Protein AF-A0A377DZI2-F1 (afdb_monomer)

InterPro domains:
  IPR003352 Phosphotransferase system, EIIC [PF02378] (134-282)
  IPR003353 Phosphotransferase system, fructose-specific IIB subunit [TIGR00829] (8-94)
  IPR003353 Phosphotransferase system, fructose-specific IIB subunit [cd05569] (7-102)
  IPR003501 Phosphotransferase system, EIIB component, type 2/3 [PF02302] (9-101)
  IPR013011 Phosphotransferase system, EIIB component, type 2 [PS51099] (7-105)
  IPR013014 Phosphotransferase system, EIIC component, type 2 [PS51104] (128-324)
  IPR036095 PTS system IIB component-like superfamily [SSF52794] (6-106)
  IPR050864 Bacterial PTS System Sugar Transport Components [PTHR30505] (3-283)

Solvent-accessible surface area (backbone atoms only — not comparable to full-atom values): 17753 Å² total; per-residue (Å²): 129,87,76,68,47,37,37,34,32,41,23,25,27,80,74,22,79,48,63,15,60,54,36,41,52,51,52,48,54,51,31,52,75,72,59,27,48,64,49,57,20,34,35,34,40,71,20,78,41,65,74,78,50,71,67,56,57,69,67,32,68,37,35,38,39,27,30,60,51,78,78,53,75,67,57,42,56,73,45,46,74,36,34,34,37,78,42,49,33,90,50,41,66,82,37,54,72,54,53,67,72,36,47,86,79,67,36,42,72,33,74,58,74,90,64,87,78,69,84,86,71,94,63,62,88,86,39,73,67,45,27,50,47,46,7,54,64,62,18,46,63,31,43,56,55,9,50,53,32,32,54,49,22,55,51,43,43,74,75,68,48,67,78,31,51,72,93,80,48,77,64,24,70,39,38,53,42,28,52,57,10,50,48,19,57,62,46,24,40,13,45,17,5,11,35,20,3,23,67,65,31,27,68,34,23,24,63,26,23,24,52,35,30,40,52,45,48,34,37,83,83,32,61,26,100,67,50,48,53,66,66,38,13,53,54,49,6,49,52,46,6,52,49,45,46,57,58,69,70,60,86,59,60,84,90,45,44,66,48,38,24,70,48,47,45,32,50,54,49,30,53,54,50,38,52,47,46,44,64,64,60,17,67,77,52,68,70,79,91,82,72,82,84,74,76,89,79,91,77,75,83,66,64,77,69,59,69,79,76,69,92,79,80,92,76,92,78,84,87,76,84,80,90,131

Structure (mmCIF, N/CA/C/O backbone):
data_AF-A0A377DZI2-F1
#
_entry.id   AF-A0A377DZI2-F1
#
loop_
_atom_site.group_PDB
_atom_site.id
_atom_site.type_symbol
_atom_site.label_atom_id
_atom_site.label_alt_id
_atom_site.label_comp_id
_atom_site.label_asym_id
_atom_site.label_entity_id
_atom_site.label_seq_id
_atom_site.pdbx_PDB_ins_code
_atom_site.Cartn_x
_atom_site.Cartn_y
_atom_site.Cartn_z
_atom_site.occupancy
_atom_site.B_iso_or_equiv
_atom_site.auth_seq_id
_atom_site.auth_comp_id
_atom_site.auth_asym_id
_atom_site.auth_atom_id
_atom_site.pdbx_PDB_model_num
ATOM 1 N N . MET A 1 1 ? -16.935 10.537 42.417 1.00 43.84 1 MET A N 1
ATOM 2 C CA . MET A 1 1 ? -17.435 9.732 41.286 1.00 43.84 1 MET A CA 1
ATOM 3 C C . MET A 1 1 ? -16.429 9.910 40.172 1.00 43.84 1 MET A C 1
ATOM 5 O O . MET A 1 1 ? -16.365 11.008 39.635 1.00 43.84 1 MET A O 1
ATOM 9 N N . GLU A 1 2 ? -15.582 8.916 39.896 1.00 59.00 2 GLU A N 1
ATOM 10 C CA . GLU A 1 2 ? -14.807 8.956 38.652 1.00 59.00 2 GLU A CA 1
ATOM 11 C C . GLU A 1 2 ? -15.803 8.943 37.490 1.00 59.00 2 GLU A C 1
ATOM 13 O O . GLU A 1 2 ? -16.694 8.095 37.419 1.00 59.00 2 GLU A O 1
ATOM 18 N N . SER A 1 3 ? -15.730 9.966 36.646 1.00 74.19 3 SER A N 1
ATOM 19 C CA . SER A 1 3 ? -16.562 10.095 35.456 1.00 74.19 3 SER A CA 1
ATOM 20 C C . SER A 1 3 ? -16.241 8.958 34.486 1.00 74.19 3 SER A C 1
ATOM 22 O O . SER A 1 3 ? -15.081 8.780 34.118 1.00 74.19 3 SER A O 1
ATOM 24 N N . SER A 1 4 ? -17.254 8.211 34.044 1.00 86.62 4 SER A N 1
ATOM 25 C CA . SER A 1 4 ? -17.105 7.219 32.971 1.00 86.62 4 SER A CA 1
ATOM 26 C C . SER A 1 4 ? -16.589 7.897 31.699 1.00 86.62 4 SER A C 1
ATOM 28 O O . SER A 1 4 ? -17.332 8.646 31.065 1.00 86.62 4 SER A O 1
ATOM 30 N N . LEU A 1 5 ? -15.350 7.599 31.305 1.00 91.44 5 LEU A N 1
ATOM 31 C CA . LEU A 1 5 ? -14.744 8.107 30.076 1.00 91.44 5 LEU A CA 1
ATOM 32 C C . LEU A 1 5 ? -15.198 7.306 28.846 1.00 91.44 5 LEU A C 1
ATOM 34 O O . LEU A 1 5 ? -15.451 6.094 28.913 1.00 91.44 5 LEU A O 1
ATOM 38 N N . ARG A 1 6 ? -15.271 7.992 27.704 1.00 94.81 6 ARG A N 1
ATOM 39 C CA . ARG A 1 6 ? -15.421 7.410 26.367 1.00 94.81 6 ARG A CA 1
ATOM 40 C C . ARG A 1 6 ? -14.072 7.396 25.674 1.00 94.81 6 ARG A C 1
ATOM 42 O O . ARG A 1 6 ? -13.518 8.441 25.342 1.00 94.81 6 ARG A O 1
ATOM 49 N N . ILE A 1 7 ? -13.547 6.203 25.449 1.00 95.88 7 ILE A N 1
ATOM 50 C CA . ILE A 1 7 ? -12.225 5.994 24.872 1.00 95.88 7 ILE A CA 1
ATOM 51 C C . ILE A 1 7 ? -12.396 5.319 23.515 1.00 95.88 7 ILE A C 1
ATOM 53 O O . ILE A 1 7 ? -13.213 4.416 23.340 1.00 95.88 7 ILE A O 1
ATOM 57 N N . VAL A 1 8 ? -11.607 5.733 22.538 1.00 96.56 8 VAL A N 1
ATOM 58 C CA . VAL A 1 8 ? -11.450 4.975 21.295 1.00 96.56 8 VAL A CA 1
ATOM 59 C C . VAL A 1 8 ? -9.991 4.605 21.127 1.00 96.56 8 VAL A C 1
ATOM 61 O O . VAL A 1 8 ? -9.110 5.334 21.579 1.00 96.56 8 VAL A O 1
ATOM 64 N N . ALA A 1 9 ? -9.713 3.465 20.509 1.00 95.38 9 ALA A N 1
ATOM 65 C CA . ALA A 1 9 ? -8.342 3.026 20.310 1.00 95.38 9 ALA A CA 1
ATOM 66 C C . ALA A 1 9 ? -8.111 2.459 18.913 1.00 95.38 9 ALA A C 1
ATOM 68 O O . ALA A 1 9 ? -8.998 1.839 18.331 1.00 95.38 9 ALA A O 1
ATOM 69 N N . ILE A 1 10 ? -6.890 2.631 18.410 1.00 94.56 10 ILE A N 1
ATOM 70 C CA . ILE A 1 10 ? -6.364 1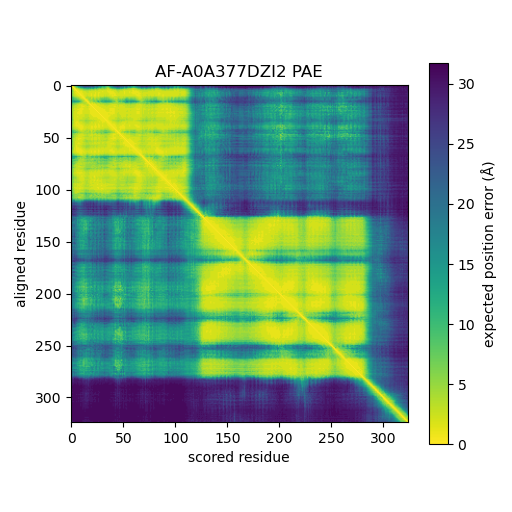.892 17.266 1.00 94.56 10 ILE A CA 1
ATOM 71 C C . ILE A 1 10 ? -5.253 0.979 17.755 1.00 94.56 10 ILE A C 1
ATOM 73 O O . ILE A 1 10 ? -4.331 1.413 18.445 1.00 94.56 10 ILE A O 1
ATOM 77 N N . THR A 1 11 ? -5.312 -0.277 17.327 1.00 93.25 11 THR A N 1
ATOM 78 C CA . THR A 1 11 ? -4.196 -1.215 17.433 1.00 93.25 11 THR A CA 1
ATOM 79 C C . THR A 1 11 ? -3.714 -1.581 16.035 1.00 93.25 11 THR A C 1
ATOM 81 O O . THR A 1 11 ? -4.495 -2.010 15.187 1.00 93.25 11 THR A O 1
ATOM 84 N N . ASN A 1 12 ? -2.421 -1.413 15.762 1.00 89.81 12 ASN A N 1
ATOM 85 C CA . ASN A 1 12 ? -1.832 -1.780 14.474 1.00 89.81 12 ASN A CA 1
ATOM 86 C C . ASN A 1 12 ? -0.469 -2.431 14.685 1.00 89.81 12 ASN A C 1
ATOM 88 O O . ASN A 1 12 ? 0.469 -1.796 15.163 1.00 89.81 12 ASN A O 1
ATOM 92 N N . CYS A 1 13 ? -0.338 -3.693 14.290 1.00 86.69 13 CYS A N 1
ATOM 93 C CA . CYS A 1 13 ? 0.941 -4.384 14.220 1.00 86.69 13 CYS A CA 1
ATOM 94 C C . CYS A 1 13 ? 1.266 -4.671 12.745 1.00 86.69 13 CYS A C 1
ATOM 96 O O . CYS A 1 13 ? 0.428 -5.263 12.064 1.00 86.69 13 CYS A O 1
ATOM 98 N N . PRO A 1 14 ? 2.476 -4.345 12.243 1.00 72.06 14 PRO A N 1
ATOM 99 C CA . PRO A 1 14 ? 2.856 -4.590 10.849 1.00 72.06 14 PRO A CA 1
ATOM 100 C C . PRO A 1 14 ? 2.687 -6.051 10.421 1.00 72.06 14 PRO A C 1
ATOM 102 O O . PRO A 1 14 ? 2.245 -6.310 9.306 1.00 72.06 14 PRO A O 1
ATOM 105 N N . ALA A 1 15 ? 3.009 -6.987 11.321 1.00 75.00 15 ALA A N 1
ATOM 106 C CA . ALA A 1 15 ? 2.791 -8.415 11.116 1.00 75.00 15 ALA A CA 1
ATOM 107 C C . ALA A 1 15 ? 1.315 -8.804 11.305 1.00 75.00 15 ALA A C 1
ATOM 109 O O . ALA A 1 15 ? 0.817 -9.681 10.612 1.00 75.00 15 ALA A O 1
ATOM 110 N N . GLY A 1 16 ? 0.606 -8.146 12.229 1.00 67.88 16 GLY A N 1
ATOM 111 C CA . GLY A 1 16 ? -0.852 -8.215 12.347 1.00 67.88 16 GLY A CA 1
ATOM 112 C C . GLY A 1 16 ? -1.446 -9.566 12.758 1.00 67.88 16 GLY A C 1
ATOM 113 O O . GLY A 1 16 ? -2.647 -9.740 12.599 1.00 67.88 16 GLY A O 1
ATOM 114 N N . ILE A 1 17 ? -0.635 -10.508 13.263 1.00 75.12 17 ILE A N 1
ATOM 115 C CA . ILE A 1 17 ? -1.067 -11.887 13.573 1.00 75.12 17 ILE A CA 1
ATOM 116 C C . ILE A 1 17 ? -1.597 -12.031 15.010 1.00 75.12 17 ILE A C 1
ATOM 118 O O . ILE A 1 17 ? -2.597 -12.706 15.218 1.00 75.12 17 ILE A O 1
ATOM 122 N N . ALA A 1 18 ? -0.945 -11.410 16.003 1.00 82.31 18 ALA A N 1
ATOM 123 C CA . ALA A 1 18 ? -1.268 -11.626 17.422 1.00 82.31 18 ALA A CA 1
ATOM 124 C C . ALA A 1 18 ? -1.381 -10.323 18.225 1.00 82.31 18 ALA A C 1
ATOM 126 O O . ALA A 1 18 ? -2.439 -10.028 18.772 1.00 82.31 18 ALA A O 1
ATOM 127 N N . HIS A 1 19 ? -0.320 -9.506 18.251 1.00 87.00 19 HIS A N 1
ATOM 128 C CA . HIS A 1 19 ? -0.273 -8.313 19.108 1.00 87.00 19 HIS A CA 1
ATOM 129 C C . HIS A 1 19 ? -1.417 -7.322 18.863 1.00 87.00 19 HIS A C 1
ATOM 131 O O . HIS A 1 19 ? -1.894 -6.732 19.823 1.00 87.00 19 HIS A O 1
ATOM 137 N N . THR A 1 20 ? -1.890 -7.171 17.619 1.00 89.62 20 THR A N 1
ATOM 138 C CA . THR A 1 20 ? -3.056 -6.327 17.308 1.00 89.62 20 THR A CA 1
ATOM 139 C C . THR A 1 20 ? -4.273 -6.737 18.142 1.00 89.62 20 THR A C 1
ATOM 141 O O . THR A 1 20 ? -4.824 -5.921 18.873 1.00 89.62 20 THR A O 1
ATOM 144 N N . TYR A 1 21 ? -4.652 -8.015 18.086 1.00 90.75 21 TYR A N 1
ATOM 145 C CA . TYR A 1 21 ? -5.851 -8.520 18.753 1.00 90.75 21 TYR A CA 1
ATOM 146 C C . TYR A 1 21 ? -5.656 -8.665 20.267 1.00 90.75 21 TYR A C 1
ATOM 148 O O . TYR A 1 21 ? -6.547 -8.312 21.031 1.00 90.75 21 TYR A O 1
ATOM 156 N N . MET A 1 22 ? -4.474 -9.107 20.711 1.00 91.44 22 MET A N 1
ATOM 157 C CA . MET A 1 22 ? -4.170 -9.251 22.141 1.00 91.44 22 MET A CA 1
ATOM 158 C C . MET A 1 22 ? -4.195 -7.908 22.876 1.00 91.44 22 MET A C 1
ATOM 160 O O . MET A 1 22 ? -4.733 -7.816 23.975 1.00 91.44 22 MET A O 1
ATOM 164 N N . VAL A 1 23 ? -3.620 -6.858 22.277 1.00 94.44 23 VAL A N 1
ATOM 165 C CA . VAL A 1 23 ? -3.649 -5.515 22.871 1.00 94.44 23 VAL A CA 1
ATOM 166 C C . VAL A 1 23 ? -5.068 -4.958 22.855 1.00 94.44 23 VAL A C 1
ATOM 168 O O . VAL A 1 23 ? -5.481 -4.364 23.845 1.00 94.44 23 VAL A O 1
ATOM 171 N N . ALA A 1 24 ? -5.830 -5.173 21.777 1.00 94.69 24 ALA A N 1
ATOM 172 C CA . ALA A 1 24 ? -7.215 -4.721 21.706 1.00 94.69 24 ALA A CA 1
ATOM 173 C C . ALA A 1 24 ? -8.074 -5.330 22.820 1.00 94.69 24 ALA A C 1
ATOM 175 O O . ALA A 1 24 ? -8.727 -4.597 23.558 1.00 94.69 24 ALA A O 1
ATOM 176 N N . GLU A 1 25 ? -8.003 -6.649 23.006 1.00 94.00 25 GLU A N 1
ATOM 177 C CA . GLU A 1 25 ? -8.739 -7.338 24.066 1.00 94.00 25 GLU A CA 1
ATOM 178 C C . GLU A 1 25 ? -8.298 -6.878 25.463 1.00 94.00 25 GLU A C 1
ATOM 180 O O . GLU A 1 25 ? -9.140 -6.621 26.324 1.00 94.00 25 GLU A O 1
ATOM 185 N N . ALA A 1 26 ? -6.993 -6.695 25.687 1.00 95.75 26 ALA A N 1
ATOM 186 C CA . ALA A 1 26 ? -6.484 -6.210 26.967 1.00 95.75 26 ALA A CA 1
ATOM 187 C C . ALA A 1 26 ? -6.958 -4.779 27.289 1.00 95.75 26 ALA A C 1
ATOM 189 O O . ALA A 1 26 ? -7.337 -4.494 28.428 1.00 95.75 26 ALA A O 1
ATOM 190 N N . LEU A 1 27 ? -6.998 -3.886 26.292 1.00 96.38 27 LEU A N 1
ATOM 191 C CA . LEU A 1 27 ? -7.552 -2.537 26.440 1.00 96.38 27 LEU A CA 1
ATOM 192 C C . LEU A 1 27 ? -9.054 -2.579 26.761 1.00 96.38 27 LEU A C 1
ATOM 194 O O . LEU A 1 27 ? -9.510 -1.865 27.656 1.00 96.38 27 LEU A O 1
ATOM 198 N N . GLU A 1 28 ? -9.820 -3.436 26.079 1.00 96.12 28 GLU A N 1
ATOM 199 C CA . GLU A 1 28 ? -11.253 -3.621 26.339 1.00 96.12 28 GLU A CA 1
ATOM 200 C C . GLU A 1 28 ? -11.532 -4.133 27.752 1.00 96.12 28 GLU A C 1
ATOM 202 O O . GLU A 1 28 ? -12.393 -3.592 28.452 1.00 96.12 28 GLU A O 1
ATOM 207 N N . GLN A 1 29 ? -10.793 -5.153 28.191 1.00 95.31 29 GLN A N 1
ATOM 208 C CA . GLN A 1 29 ? -10.922 -5.712 29.534 1.00 95.31 29 GLN A CA 1
ATOM 209 C C . GLN A 1 29 ? -10.576 -4.669 30.602 1.00 95.31 29 GLN A C 1
ATOM 211 O O . GLN A 1 29 ? -11.328 -4.505 31.568 1.00 95.31 29 GLN A O 1
ATOM 216 N N . LYS A 1 30 ? -9.486 -3.914 30.411 1.00 95.31 30 LYS A N 1
ATOM 217 C CA . LYS A 1 30 ? -9.069 -2.894 31.376 1.00 95.31 30 LYS A CA 1
ATOM 218 C C . LYS A 1 30 ? -10.064 -1.742 31.465 1.00 95.31 30 LYS A C 1
ATOM 220 O O . LYS A 1 30 ? -10.452 -1.383 32.577 1.00 95.31 30 LYS A O 1
ATOM 225 N N . ALA A 1 31 ? -10.544 -1.216 30.340 1.00 94.31 31 ALA A N 1
ATOM 226 C CA . ALA A 1 31 ? -11.550 -0.156 30.345 1.00 94.31 31 ALA A CA 1
ATOM 227 C C . ALA A 1 31 ? -12.825 -0.585 31.083 1.00 94.31 31 ALA A C 1
ATOM 229 O O . ALA A 1 31 ? -13.316 0.156 31.932 1.00 94.31 31 ALA A O 1
ATOM 230 N N . ARG A 1 32 ? -13.314 -1.811 30.831 1.00 93.50 32 ARG A N 1
ATOM 231 C CA . ARG A 1 32 ? -14.482 -2.362 31.538 1.00 93.50 32 ARG A CA 1
ATOM 232 C C . ARG A 1 32 ? -14.243 -2.471 33.042 1.00 93.50 32 ARG A C 1
ATOM 234 O O . ARG A 1 32 ? -15.139 -2.136 33.809 1.00 93.50 32 ARG A O 1
ATOM 241 N N . SER A 1 33 ? -13.047 -2.892 33.465 1.00 93.88 33 SER A N 1
ATOM 242 C CA . SER A 1 33 ? -12.695 -2.984 34.892 1.00 93.88 33 SER A CA 1
ATOM 243 C C . SER A 1 33 ? -12.707 -1.629 35.612 1.00 93.88 33 SER A C 1
ATOM 245 O O . SER A 1 33 ? -13.002 -1.577 36.801 1.00 93.88 33 SER A O 1
ATOM 247 N N . LEU A 1 34 ? -12.437 -0.541 34.884 1.00 92.38 34 LEU A N 1
ATOM 248 C CA . LEU A 1 34 ? -12.453 0.838 35.385 1.00 92.38 34 LEU A CA 1
ATOM 249 C C . LEU A 1 34 ? -13.811 1.537 35.179 1.00 92.38 34 LEU A C 1
ATOM 251 O O . LEU A 1 34 ? -13.953 2.720 35.472 1.00 92.38 34 LEU A O 1
ATOM 255 N N . GLY A 1 35 ? -14.820 0.836 34.648 1.00 91.44 35 GLY A N 1
ATOM 256 C CA . GLY A 1 35 ? -16.131 1.424 34.355 1.00 91.44 35 GLY A CA 1
ATOM 257 C C . GLY A 1 35 ? -16.119 2.437 33.205 1.00 91.44 35 GLY A C 1
ATOM 258 O O . GLY A 1 35 ? -16.998 3.293 33.131 1.00 91.44 35 GLY A O 1
ATOM 259 N N . HIS A 1 36 ? -15.130 2.367 32.313 1.00 94.06 36 HIS A N 1
ATOM 260 C CA . HIS A 1 36 ? -15.050 3.181 31.103 1.00 94.06 36 HIS A CA 1
ATOM 261 C C . HIS A 1 36 ? -15.624 2.440 29.896 1.00 94.06 36 HIS A C 1
ATOM 263 O O . HIS A 1 36 ? -15.635 1.209 29.823 1.00 94.06 36 HIS A O 1
ATOM 269 N N . THR A 1 37 ? -16.058 3.208 28.903 1.00 94.06 37 THR A N 1
ATOM 270 C CA . THR A 1 37 ? -16.471 2.667 27.604 1.00 94.06 37 THR A CA 1
ATOM 271 C C . THR A 1 37 ? -15.318 2.777 26.622 1.00 94.06 37 THR A C 1
ATOM 273 O O . THR A 1 37 ? -14.700 3.835 26.515 1.00 94.06 37 THR A O 1
ATOM 276 N N . ILE A 1 38 ? -15.019 1.690 25.908 1.00 96.00 38 ILE A N 1
ATOM 277 C CA . ILE A 1 38 ? -13.981 1.680 24.880 1.00 96.00 38 ILE A CA 1
ATOM 278 C C . ILE A 1 38 ? -14.446 0.949 23.626 1.00 96.00 38 ILE A C 1
ATOM 280 O O . ILE A 1 38 ? -15.128 -0.073 23.714 1.00 96.00 38 ILE A O 1
ATOM 284 N N . LYS A 1 39 ? -14.043 1.465 22.464 1.00 96.44 39 LYS A N 1
ATOM 285 C CA . LYS A 1 39 ? -14.108 0.751 21.187 1.00 96.44 39 LYS A CA 1
ATOM 286 C C . LYS A 1 39 ? -12.725 0.712 20.554 1.00 96.44 39 LYS A C 1
ATOM 288 O O . LYS A 1 39 ? -12.066 1.748 20.457 1.00 96.44 39 LYS A O 1
ATOM 293 N N . VAL A 1 40 ? -12.296 -0.471 20.123 1.00 95.94 40 VAL A N 1
ATOM 294 C CA . VAL A 1 40 ? -10.971 -0.671 19.531 1.00 95.94 40 VAL A CA 1
ATOM 295 C C . VAL A 1 40 ? -11.098 -1.053 18.058 1.00 95.94 40 VAL A C 1
ATOM 297 O O . VAL A 1 40 ? -11.694 -2.072 17.720 1.00 95.94 40 VAL A O 1
ATOM 300 N N . GLU A 1 41 ? -10.510 -0.242 17.182 1.00 94.00 41 GLU A N 1
ATOM 301 C CA . GLU A 1 41 ? -10.271 -0.579 15.779 1.00 94.00 41 GLU A CA 1
ATOM 302 C C . GLU A 1 41 ? -8.967 -1.377 15.669 1.00 94.00 41 GLU A C 1
ATOM 304 O O . GLU A 1 41 ? -7.895 -0.945 16.108 1.00 94.00 41 GLU A O 1
ATOM 309 N N . THR A 1 42 ? -9.056 -2.569 15.088 1.00 91.81 42 THR A N 1
ATOM 310 C CA . THR A 1 42 ? -7.924 -3.483 14.912 1.00 91.81 42 THR A CA 1
ATOM 311 C C . THR A 1 42 ? -7.476 -3.463 13.461 1.00 91.81 42 THR A C 1
ATOM 313 O O . THR A 1 42 ? -8.229 -3.840 12.565 1.00 91.81 42 THR A O 1
ATOM 316 N N . GLN A 1 43 ? -6.237 -3.045 13.220 1.00 89.12 43 GLN A N 1
ATOM 317 C CA . GLN A 1 43 ? -5.625 -2.984 11.895 1.00 89.12 43 GLN A CA 1
ATOM 318 C C . GLN A 1 43 ? -4.566 -4.093 11.771 1.00 89.12 43 GLN A C 1
ATOM 320 O O . GLN A 1 43 ? -3.386 -3.912 12.090 1.00 89.12 43 GLN A O 1
ATOM 325 N N . GLY A 1 44 ? -5.007 -5.285 11.366 1.00 83.31 44 GLY A N 1
ATOM 326 C CA . GLY A 1 44 ? -4.192 -6.502 11.300 1.00 83.31 44 GLY A CA 1
ATOM 327 C C . GLY A 1 44 ? -3.693 -6.847 9.895 1.00 83.31 44 GLY A C 1
ATOM 328 O O . GLY A 1 44 ? -3.760 -6.046 8.957 1.00 83.31 44 GLY A O 1
ATOM 329 N N . SER A 1 45 ? -3.190 -8.074 9.736 1.00 76.12 45 SER A N 1
ATOM 330 C CA . SER A 1 45 ? -2.855 -8.647 8.422 1.00 76.12 45 SER A CA 1
ATOM 331 C C . SER A 1 45 ? -4.111 -8.942 7.597 1.00 76.12 45 SER A C 1
ATOM 333 O O . SER A 1 45 ? -4.084 -8.841 6.374 1.00 76.12 45 SER A O 1
ATOM 335 N N . SER A 1 46 ? -5.226 -9.217 8.274 1.00 73.75 46 SER A N 1
ATOM 336 C CA . SER A 1 46 ? -6.554 -9.431 7.690 1.00 73.75 46 SER A CA 1
ATOM 337 C C . SER A 1 46 ? -7.259 -8.146 7.226 1.00 73.75 46 SER A C 1
ATOM 339 O O . SER A 1 46 ? -8.362 -8.223 6.684 1.00 73.75 46 SER A O 1
ATOM 341 N N . GLY A 1 47 ? -6.638 -6.975 7.411 1.00 77.56 47 GLY A N 1
ATOM 342 C CA . GLY A 1 47 ? -7.223 -5.663 7.118 1.00 77.56 47 GLY A CA 1
ATOM 343 C C . GLY A 1 47 ? -7.714 -4.936 8.369 1.00 77.56 47 GLY A C 1
ATOM 344 O O . GLY A 1 47 ? -7.314 -5.271 9.487 1.00 77.56 47 GLY A O 1
ATOM 345 N N . VAL A 1 48 ? -8.547 -3.912 8.169 1.00 85.88 48 VAL A N 1
ATOM 346 C CA . VAL A 1 48 ? -9.180 -3.163 9.262 1.00 85.88 48 VAL A CA 1
ATOM 347 C C . VAL A 1 48 ? -10.462 -3.873 9.691 1.00 85.88 48 VAL A C 1
ATOM 349 O O . VAL A 1 48 ? -11.287 -4.256 8.857 1.00 85.88 48 VAL A O 1
ATOM 352 N N . GLU A 1 49 ? -10.633 -4.043 10.997 1.00 85.50 49 GLU A N 1
ATOM 353 C CA . GLU A 1 49 ? -11.836 -4.570 11.641 1.00 85.50 49 GLU A CA 1
ATOM 354 C C . GLU A 1 49 ? -12.294 -3.603 12.744 1.00 85.50 49 GLU A C 1
ATOM 356 O O . GLU A 1 49 ? -11.489 -2.854 13.299 1.00 85.50 49 GLU A O 1
ATOM 361 N N . ASN A 1 50 ? -13.597 -3.602 13.050 1.00 88.56 50 ASN A N 1
ATOM 362 C CA . ASN A 1 50 ? -14.214 -2.710 14.044 1.00 88.56 50 ASN A CA 1
ATOM 363 C C . ASN A 1 50 ? -13.921 -1.215 13.820 1.00 88.56 50 ASN A C 1
ATOM 365 O O . ASN A 1 50 ? -13.757 -0.461 14.779 1.00 88.56 50 ASN A O 1
ATOM 369 N N . ARG A 1 51 ? -13.871 -0.787 12.549 1.00 89.75 51 ARG A N 1
ATOM 370 C CA . ARG A 1 51 ? -13.532 0.590 12.164 1.00 89.75 51 ARG A CA 1
ATOM 371 C C . ARG A 1 51 ? -14.355 1.616 12.956 1.00 89.75 51 ARG A C 1
ATOM 373 O O . ARG A 1 51 ? -15.579 1.497 13.051 1.00 89.75 51 ARG A O 1
ATOM 380 N N . LEU A 1 52 ? -13.673 2.614 13.514 1.00 91.88 52 LEU A N 1
ATOM 381 C CA . LEU A 1 52 ? -14.279 3.704 14.277 1.00 91.88 52 LEU A CA 1
ATOM 382 C C . LEU A 1 52 ? -15.020 4.662 13.339 1.00 91.88 52 LEU A C 1
ATOM 384 O O . LEU A 1 52 ? -14.456 5.137 12.347 1.00 91.88 52 LEU A O 1
ATOM 388 N N . SER A 1 53 ? -16.270 4.962 13.674 1.00 90.50 53 SER A N 1
ATOM 389 C CA . SER A 1 53 ? -17.087 5.967 12.990 1.00 90.50 53 SER A CA 1
ATOM 390 C C . SER A 1 53 ? -16.691 7.390 13.391 1.00 90.50 53 SER A C 1
ATOM 392 O O . SER A 1 53 ? -16.064 7.615 14.430 1.00 90.50 53 SER A O 1
ATOM 394 N N . SER A 1 54 ? -17.084 8.370 12.579 1.00 88.69 54 SER A N 1
ATOM 395 C CA . SER A 1 54 ? -16.848 9.783 12.879 1.00 88.69 54 SER A CA 1
ATOM 396 C C . SER A 1 54 ? -17.559 10.224 14.161 1.00 88.69 54 SER A C 1
ATOM 398 O O . SER A 1 54 ? -16.986 11.003 14.921 1.00 88.69 54 SER A O 1
ATOM 400 N N . GLU A 1 55 ? -18.765 9.709 14.445 1.00 88.38 55 GLU A N 1
ATOM 401 C CA . GLU A 1 55 ? -19.485 10.039 15.681 1.00 88.38 55 GLU A CA 1
ATOM 402 C C . GLU A 1 55 ? -18.769 9.495 16.922 1.00 88.38 55 GLU A C 1
ATOM 404 O O . GLU A 1 55 ? -18.661 10.194 17.929 1.00 88.38 55 GLU A O 1
ATOM 409 N N . GLU A 1 56 ? -18.234 8.273 16.851 1.00 91.69 56 GLU A N 1
ATOM 410 C CA . GLU A 1 56 ? -17.494 7.656 17.959 1.00 91.69 56 GLU A CA 1
ATOM 411 C C . GLU A 1 56 ? -16.202 8.412 18.264 1.00 91.69 56 GLU A C 1
ATOM 413 O O . GLU A 1 56 ? -15.895 8.661 19.428 1.00 91.69 56 GLU A O 1
ATOM 418 N N . ILE A 1 57 ? -15.474 8.834 17.226 1.00 92.25 57 ILE A N 1
ATOM 419 C CA . ILE A 1 57 ? -14.268 9.648 17.395 1.00 92.25 57 ILE A CA 1
ATOM 420 C C . ILE A 1 57 ? -14.639 11.014 17.979 1.00 92.25 57 ILE A C 1
ATOM 422 O O . ILE A 1 57 ? -13.991 11.483 18.915 1.00 92.25 57 ILE A O 1
ATOM 426 N N . ALA A 1 58 ? -15.703 11.649 17.478 1.00 89.00 58 ALA A N 1
ATOM 427 C CA . ALA A 1 58 ? -16.172 12.939 17.973 1.00 89.00 58 ALA A CA 1
ATOM 428 C C . ALA A 1 58 ? -16.611 12.881 19.446 1.00 89.00 58 ALA A C 1
ATOM 430 O O . ALA A 1 58 ? -16.297 13.805 20.195 1.00 89.00 58 ALA A O 1
ATOM 431 N N . ALA A 1 59 ? -17.255 11.794 19.870 1.00 90.69 59 ALA A N 1
ATOM 432 C CA . ALA A 1 59 ? -17.726 11.589 21.238 1.00 90.69 59 ALA A CA 1
ATOM 433 C C . ALA A 1 59 ? -16.647 11.092 22.218 1.00 90.69 59 ALA A C 1
ATOM 435 O O . ALA A 1 59 ? -16.932 10.998 23.411 1.00 90.69 59 ALA A O 1
ATOM 436 N N . ALA A 1 60 ? -15.450 10.745 21.736 1.00 93.12 60 ALA A N 1
ATOM 437 C CA . ALA A 1 60 ? -14.362 10.263 22.576 1.00 93.12 60 ALA A CA 1
ATOM 438 C C . ALA A 1 60 ? -13.668 11.400 23.339 1.00 93.12 60 ALA A C 1
ATOM 440 O O . ALA A 1 60 ? -13.321 12.435 22.750 1.00 93.12 60 ALA A O 1
ATOM 441 N N . ASP A 1 61 ? -13.409 11.148 24.622 1.00 93.81 61 ASP A N 1
ATOM 442 C CA . ASP A 1 61 ? -12.614 11.989 25.519 1.00 93.81 61 ASP A CA 1
ATOM 443 C C . ASP A 1 61 ? -11.114 11.824 25.237 1.00 93.81 61 ASP A C 1
ATOM 445 O O . ASP A 1 61 ? -10.364 12.803 25.208 1.00 93.81 61 ASP A O 1
ATOM 449 N N . TYR A 1 62 ? -10.695 10.578 24.986 1.00 94.31 62 TYR A N 1
ATOM 450 C CA . TYR A 1 62 ? -9.312 10.196 24.708 1.00 94.31 62 TYR A CA 1
ATOM 451 C C . TYR A 1 62 ? -9.225 9.169 23.578 1.00 94.31 62 TYR A C 1
ATOM 453 O O . TYR A 1 62 ? -10.103 8.320 23.401 1.00 94.31 62 TYR A O 1
ATOM 461 N N . VAL A 1 63 ? -8.123 9.236 22.837 1.00 95.06 63 VAL A N 1
ATOM 462 C CA . VAL A 1 63 ? -7.783 8.319 21.751 1.00 95.06 63 VAL A CA 1
ATOM 463 C C . VAL A 1 63 ? -6.480 7.605 22.104 1.00 95.06 63 VAL A C 1
ATOM 465 O O . VAL A 1 63 ? -5.469 8.262 22.333 1.00 95.06 63 VAL A O 1
ATOM 468 N N . ILE A 1 64 ? -6.471 6.273 22.119 1.00 95.19 64 ILE A N 1
ATOM 469 C CA . ILE A 1 64 ? -5.247 5.481 22.309 1.00 95.19 64 ILE A CA 1
ATOM 470 C C . ILE A 1 64 ? -4.747 4.984 20.955 1.00 95.19 64 ILE A C 1
ATOM 472 O O . ILE A 1 64 ? -5.437 4.246 20.255 1.00 95.19 64 ILE A O 1
ATOM 476 N N . LEU A 1 65 ? -3.521 5.339 20.594 1.00 93.94 65 LEU A N 1
ATOM 477 C CA . LEU A 1 65 ? -2.859 4.869 19.385 1.00 93.94 65 LEU A CA 1
ATOM 478 C C . LEU A 1 65 ? -1.753 3.882 19.753 1.00 93.94 65 LEU A C 1
ATOM 480 O O . LEU A 1 65 ? -0.610 4.264 19.991 1.00 93.94 65 LEU A O 1
ATOM 484 N N . ALA A 1 66 ? -2.091 2.596 19.773 1.00 93.12 66 ALA A N 1
ATOM 485 C CA . ALA A 1 66 ? -1.128 1.521 19.949 1.00 93.12 66 ALA A CA 1
ATOM 486 C C . ALA A 1 66 ? -0.631 1.055 18.570 1.00 93.12 66 ALA A C 1
ATOM 488 O O . ALA A 1 66 ? -1.220 0.175 17.937 1.00 93.12 66 ALA A O 1
ATOM 489 N N . THR A 1 67 ? 0.442 1.660 18.061 1.00 90.31 67 THR A N 1
ATOM 490 C CA . THR A 1 67 ? 0.894 1.438 16.676 1.00 90.31 67 THR A CA 1
ATOM 491 C C . THR A 1 67 ? 2.296 0.832 16.608 1.00 90.31 67 THR A C 1
ATOM 493 O O . THR A 1 67 ? 3.156 1.085 17.444 1.00 90.31 67 THR A O 1
ATOM 496 N N . GLY A 1 68 ? 2.531 -0.055 15.640 1.00 83.00 68 GLY A N 1
ATOM 497 C CA . GLY A 1 68 ? 3.852 -0.622 15.329 1.00 83.00 68 GLY A CA 1
ATOM 498 C C . GLY A 1 68 ? 4.402 -0.165 13.977 1.00 83.00 68 GLY A C 1
ATOM 499 O O . GLY A 1 68 ? 5.607 -0.183 13.755 1.00 83.00 68 GLY A O 1
ATOM 500 N N . ARG A 1 69 ? 3.518 0.260 13.074 1.00 70.00 69 ARG A N 1
ATOM 501 C CA . ARG A 1 69 ? 3.807 1.167 11.959 1.00 70.00 69 ARG A CA 1
ATOM 502 C C . ARG A 1 69 ? 2.930 2.381 12.222 1.00 70.00 69 ARG A C 1
ATOM 504 O O . ARG A 1 69 ? 1.758 2.176 12.524 1.00 70.00 69 ARG A O 1
ATOM 511 N N . GLY A 1 70 ? 3.490 3.585 12.135 1.00 73.94 70 GLY A N 1
ATOM 512 C CA . GLY A 1 70 ? 2.739 4.820 12.367 1.00 73.94 70 GLY A CA 1
ATOM 513 C C . GLY A 1 70 ? 1.445 4.902 11.546 1.00 73.94 70 GLY A C 1
ATOM 514 O O . GLY A 1 70 ? 1.219 4.125 10.615 1.00 73.94 70 GLY A O 1
ATOM 515 N N . LEU A 1 71 ? 0.584 5.850 11.902 1.00 78.50 71 LEU A N 1
ATOM 516 C CA . LEU A 1 71 ? -0.732 6.007 11.286 1.00 78.50 71 LEU A CA 1
ATOM 517 C C . LEU A 1 71 ? -0.681 6.355 9.790 1.00 78.50 71 LEU A C 1
ATOM 519 O O . LEU A 1 71 ? 0.218 7.059 9.322 1.00 78.50 71 LEU A O 1
ATOM 523 N N . SER A 1 72 ? -1.704 5.910 9.055 1.00 74.38 72 SER A N 1
ATOM 524 C CA . SER A 1 72 ? -1.952 6.367 7.685 1.00 74.38 72 SER A CA 1
ATOM 525 C C . SER A 1 72 ? -2.332 7.858 7.658 1.00 74.38 72 SER A C 1
ATOM 527 O O . SER A 1 72 ? -2.742 8.426 8.672 1.00 74.38 72 SER A O 1
ATOM 529 N N . GLY A 1 73 ? -2.207 8.519 6.501 1.00 72.62 73 GLY A N 1
ATOM 530 C CA . GLY A 1 73 ? -2.611 9.926 6.358 1.00 72.62 73 GLY A CA 1
ATOM 531 C C . GLY A 1 73 ? -4.102 10.159 6.639 1.00 72.62 73 GLY A C 1
ATOM 532 O O . GLY A 1 73 ? -4.455 11.164 7.252 1.00 72.62 73 GLY A O 1
ATOM 533 N N . ASP A 1 74 ? -4.956 9.203 6.257 1.00 75.75 74 ASP A N 1
ATOM 534 C CA . ASP A 1 74 ? -6.396 9.220 6.551 1.00 75.75 74 ASP A CA 1
ATOM 535 C C . ASP A 1 74 ? -6.657 9.091 8.058 1.00 75.75 74 ASP A C 1
ATOM 537 O O . ASP A 1 74 ? -7.374 9.903 8.641 1.00 75.75 74 ASP A O 1
ATOM 541 N N . ASP A 1 75 ? -5.991 8.143 8.728 1.00 82.56 75 ASP A N 1
ATOM 542 C CA . ASP A 1 75 ? -6.114 7.984 10.181 1.00 82.56 75 ASP A CA 1
ATOM 543 C C . ASP A 1 75 ? -5.671 9.242 10.921 1.00 82.56 75 ASP A C 1
ATOM 545 O O . ASP A 1 75 ? -6.363 9.711 11.822 1.00 82.56 75 ASP A O 1
ATOM 549 N N . ARG A 1 76 ? -4.566 9.862 10.498 1.00 81.38 76 ARG A N 1
ATOM 550 C CA . ARG A 1 76 ? -4.115 11.122 11.095 1.00 81.38 76 ARG A CA 1
ATOM 551 C C . ARG A 1 76 ? -5.147 12.240 10.959 1.00 81.38 76 ARG A C 1
ATOM 553 O O . ARG A 1 76 ? -5.326 13.014 11.897 1.00 81.38 76 ARG A O 1
ATOM 560 N N . ALA A 1 77 ? -5.835 12.314 9.822 1.00 83.12 77 ALA A N 1
ATOM 561 C CA . ALA A 1 77 ? -6.893 13.292 9.606 1.00 83.12 77 ALA A CA 1
ATOM 562 C C . ALA A 1 77 ? -8.122 13.023 10.493 1.00 83.12 77 ALA A C 1
ATOM 564 O O . ALA A 1 77 ? -8.705 13.973 11.014 1.00 83.12 77 ALA A O 1
ATOM 565 N N . ARG A 1 78 ? -8.485 11.750 10.714 1.00 86.25 78 ARG A N 1
ATOM 566 C CA . ARG A 1 78 ? -9.630 11.342 11.554 1.00 86.25 78 ARG A CA 1
ATOM 567 C C . ARG A 1 78 ? -9.480 11.767 13.018 1.00 86.25 78 ARG A C 1
ATOM 569 O O . ARG A 1 78 ? -10.476 12.121 13.641 1.00 86.25 78 ARG A O 1
ATOM 576 N N . PHE A 1 79 ? -8.262 11.755 13.562 1.00 88.88 79 PHE A N 1
ATOM 577 C CA . PHE A 1 79 ? -7.996 12.093 14.972 1.00 88.88 79 PHE A CA 1
ATOM 578 C C . PHE A 1 79 ? -7.504 13.527 15.194 1.00 88.88 79 PHE A C 1
ATOM 580 O O . PHE A 1 79 ? -7.130 13.881 16.313 1.00 88.88 79 PHE A O 1
ATOM 587 N N . ALA A 1 80 ? -7.512 14.369 14.157 1.00 85.69 80 ALA A N 1
ATOM 588 C CA . ALA A 1 80 ? -7.089 15.760 14.261 1.00 85.69 80 ALA A CA 1
ATOM 589 C C . ALA A 1 80 ? -7.870 16.508 15.358 1.00 85.69 80 ALA A C 1
ATOM 591 O O . ALA A 1 80 ? -9.101 16.501 15.385 1.00 85.69 80 ALA A O 1
ATOM 592 N N . GLY A 1 81 ? -7.150 17.160 16.274 1.00 83.69 81 GLY A N 1
ATOM 593 C CA . GLY A 1 81 ? -7.732 17.917 17.386 1.00 83.69 81 GLY A CA 1
ATOM 594 C C . GLY A 1 81 ? -8.178 17.080 18.591 1.00 83.69 81 GLY A C 1
ATOM 595 O O . GLY A 1 81 ? -8.690 17.644 19.559 1.00 83.69 81 GLY A O 1
ATOM 596 N N . LYS A 1 82 ? -7.982 15.755 18.576 1.00 91.19 82 LYS A N 1
ATOM 597 C CA . LYS A 1 82 ? -8.278 14.876 19.718 1.00 91.19 82 LYS A CA 1
ATOM 598 C C . LYS A 1 82 ? -7.091 14.738 20.667 1.00 91.19 82 LYS A C 1
ATOM 600 O O . LYS A 1 82 ? -5.943 14.901 20.263 1.00 91.19 82 LYS A O 1
ATOM 605 N N . LYS A 1 83 ? -7.382 14.434 21.938 1.00 92.81 83 LYS A N 1
ATOM 606 C CA . LYS A 1 83 ? -6.371 14.080 22.943 1.00 92.81 83 LYS A CA 1
ATOM 607 C C . LYS A 1 83 ? -5.921 12.646 22.698 1.00 92.81 83 LYS A C 1
ATOM 609 O O . LYS A 1 83 ? -6.694 11.713 22.903 1.00 92.81 83 LYS A O 1
ATOM 614 N N . VAL A 1 84 ? -4.692 12.497 22.231 1.00 92.31 84 VAL A N 1
ATOM 615 C CA . VAL A 1 84 ? -4.122 11.233 21.777 1.00 92.31 84 VAL A CA 1
ATOM 616 C C . VAL A 1 84 ? -3.007 10.788 22.718 1.00 92.31 84 VAL A C 1
ATOM 618 O O . VAL A 1 84 ? -2.085 11.554 22.990 1.00 92.31 84 VAL A O 1
ATOM 621 N N . TYR A 1 85 ? -3.077 9.534 23.162 1.00 93.25 85 TYR A N 1
ATOM 622 C CA . TYR A 1 85 ? -1.992 8.818 23.827 1.00 93.25 85 TYR A CA 1
ATOM 623 C C . TYR A 1 85 ? -1.377 7.827 22.838 1.00 93.25 85 TYR A C 1
ATOM 625 O O . TYR A 1 85 ? -2.046 6.886 22.405 1.00 93.25 85 TYR A O 1
ATOM 633 N N . GLU A 1 86 ? -0.117 8.032 22.461 1.00 91.31 86 GLU A N 1
ATOM 634 C CA . GLU A 1 86 ? 0.580 7.185 21.491 1.00 91.31 86 GLU A CA 1
ATOM 635 C C . GLU A 1 86 ? 1.575 6.253 22.188 1.00 91.31 86 GLU A C 1
ATOM 637 O O . GLU A 1 86 ? 2.369 6.676 23.024 1.00 91.31 86 GLU A O 1
ATOM 642 N N . ILE A 1 87 ? 1.536 4.968 21.835 1.00 92.31 87 ILE A N 1
ATOM 643 C CA . ILE A 1 87 ? 2.441 3.953 22.371 1.00 92.31 87 ILE A CA 1
ATOM 644 C C . ILE A 1 87 ? 2.796 2.920 21.304 1.00 92.31 87 ILE A C 1
ATOM 646 O O . ILE A 1 87 ? 1.977 2.537 20.465 1.00 92.31 87 ILE A O 1
ATOM 650 N N . ALA A 1 88 ? 4.028 2.416 21.358 1.00 91.19 88 ALA A N 1
ATOM 651 C CA . ALA A 1 88 ? 4.439 1.305 20.515 1.00 91.19 88 ALA A CA 1
ATOM 652 C C . ALA A 1 88 ? 3.612 0.048 20.840 1.00 91.19 88 ALA A C 1
ATOM 654 O O . ALA A 1 88 ? 3.540 -0.379 21.995 1.00 91.19 88 ALA A O 1
ATOM 655 N N . ILE A 1 89 ? 3.049 -0.607 19.819 1.00 90.44 89 ILE A N 1
ATOM 656 C CA . ILE A 1 89 ? 2.222 -1.820 19.996 1.00 90.44 89 ILE A CA 1
ATOM 657 C C . ILE A 1 89 ? 2.957 -2.933 20.767 1.00 90.44 89 ILE A C 1
ATOM 659 O O . ILE A 1 89 ? 2.339 -3.693 21.507 1.00 90.44 89 ILE A O 1
ATOM 663 N N . SER A 1 90 ? 4.286 -3.011 20.634 1.00 87.81 90 SER A N 1
ATOM 664 C CA . SER A 1 90 ? 5.143 -3.976 21.337 1.00 87.81 90 SER A CA 1
ATOM 665 C C . SER A 1 90 ? 5.243 -3.730 22.847 1.00 87.81 9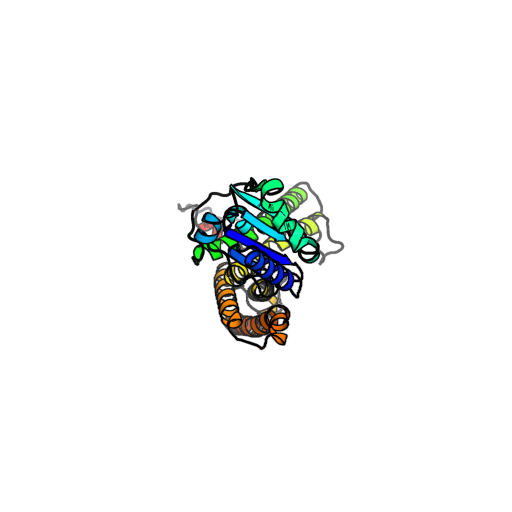0 SER A C 1
ATOM 667 O O . SER A 1 90 ? 5.567 -4.652 23.594 1.00 87.81 90 SER A O 1
ATOM 669 N N . GLN A 1 91 ? 4.973 -2.504 23.298 1.00 90.56 91 GLN A N 1
ATOM 670 C CA . GLN A 1 91 ? 4.978 -2.116 24.709 1.00 90.56 91 GLN A CA 1
ATOM 671 C C . GLN A 1 91 ? 3.568 -2.059 25.299 1.00 90.56 91 GLN A C 1
ATOM 673 O O . GLN A 1 91 ? 3.401 -2.293 26.494 1.00 90.56 91 GLN A O 1
ATOM 678 N N . ALA A 1 92 ? 2.555 -1.817 24.463 1.00 91.69 92 ALA A N 1
ATOM 679 C CA . ALA A 1 92 ? 1.182 -1.602 24.903 1.00 91.69 92 ALA A CA 1
ATOM 680 C C . ALA A 1 92 ? 0.647 -2.729 25.799 1.00 91.69 92 ALA A C 1
ATOM 682 O O . ALA A 1 92 ? 0.087 -2.451 26.853 1.00 91.69 92 ALA A O 1
ATOM 683 N N . LEU A 1 93 ? 0.890 -3.995 25.436 1.00 91.38 93 LEU A N 1
ATOM 684 C CA . LEU A 1 93 ? 0.385 -5.143 26.199 1.00 91.38 93 LEU A CA 1
ATOM 685 C C . LEU A 1 93 ? 0.960 -5.226 27.622 1.00 91.38 93 LEU A C 1
ATOM 687 O O . LEU A 1 93 ? 0.274 -5.668 28.536 1.00 91.38 93 LEU A O 1
ATOM 691 N N . LYS A 1 94 ? 2.219 -4.816 27.814 1.00 91.69 94 LYS A N 1
ATOM 692 C CA . LYS A 1 94 ? 2.895 -4.870 29.122 1.00 91.69 94 LYS A CA 1
ATOM 693 C C . LYS A 1 94 ? 2.512 -3.702 30.027 1.00 91.69 94 LYS A C 1
ATOM 695 O O . LYS A 1 94 ? 2.639 -3.814 31.238 1.00 91.69 94 LYS A O 1
ATOM 700 N N . ASN A 1 95 ? 2.039 -2.610 29.431 1.00 93.69 95 ASN A N 1
ATOM 701 C CA . ASN A 1 95 ? 1.830 -1.331 30.100 1.00 93.69 95 ASN A CA 1
ATOM 702 C C . ASN A 1 95 ? 0.347 -0.930 30.130 1.00 93.69 95 ASN A C 1
ATOM 704 O O . ASN A 1 95 ? 0.042 0.251 30.251 1.00 93.69 95 ASN A O 1
ATOM 708 N N . ILE A 1 96 ? -0.584 -1.886 30.020 1.00 94.75 96 ILE A N 1
ATOM 709 C CA . ILE A 1 96 ? -2.030 -1.610 29.969 1.00 94.75 96 ILE A CA 1
ATOM 710 C C . ILE A 1 96 ? -2.484 -0.758 31.157 1.00 94.75 96 ILE A C 1
ATOM 712 O O . ILE A 1 96 ? -3.157 0.247 30.955 1.00 94.75 96 ILE A O 1
ATOM 716 N N . ASP A 1 97 ? -2.080 -1.095 32.382 1.00 92.00 97 ASP A N 1
ATOM 717 C CA . ASP A 1 97 ? -2.441 -0.306 33.565 1.00 92.00 97 ASP A CA 1
ATOM 718 C C . ASP A 1 97 ? -1.910 1.131 33.493 1.00 92.00 97 ASP A C 1
ATOM 720 O O . ASP A 1 97 ? -2.639 2.084 33.776 1.00 92.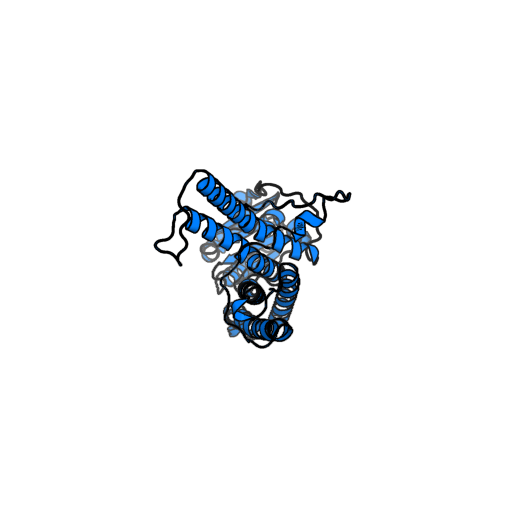00 97 ASP A O 1
ATOM 724 N N . GLN A 1 98 ? -0.660 1.282 33.048 1.00 92.69 98 GLN A N 1
ATOM 725 C CA . GLN A 1 98 ? -0.002 2.576 32.912 1.00 92.69 98 GLN A CA 1
ATOM 726 C C . GLN A 1 98 ? -0.703 3.453 31.870 1.00 92.69 98 GLN A C 1
ATOM 728 O O . GLN A 1 98 ? -0.981 4.614 32.164 1.00 92.69 98 GLN A O 1
ATOM 733 N N . ILE A 1 99 ? -1.071 2.890 30.710 1.00 93.19 99 ILE A N 1
ATOM 734 C CA . ILE A 1 99 ? -1.778 3.606 29.636 1.00 93.19 99 ILE A CA 1
ATOM 735 C C . ILE A 1 99 ? -3.005 4.324 30.199 1.00 93.19 99 ILE A C 1
ATOM 737 O O . ILE A 1 99 ? -3.141 5.527 30.005 1.00 93.19 99 ILE A O 1
ATOM 741 N N . PHE A 1 100 ? -3.871 3.616 30.936 1.00 93.12 100 PHE A N 1
ATOM 742 C CA . PHE A 1 100 ? -5.099 4.208 31.481 1.00 93.12 100 PHE A CA 1
ATOM 743 C C . PHE A 1 100 ? -4.823 5.249 32.570 1.00 93.12 100 PHE A C 1
ATOM 745 O O . PHE A 1 100 ? -5.508 6.269 32.611 1.00 93.12 100 PHE A O 1
ATOM 752 N N . SER A 1 101 ? -3.811 5.032 33.416 1.00 90.25 101 SER A N 1
ATOM 753 C CA . SER A 1 101 ? -3.437 6.000 34.456 1.00 90.25 101 SER A CA 1
ATOM 754 C C . SER A 1 101 ? -2.855 7.301 33.889 1.00 90.25 101 SER A C 1
ATOM 756 O O . SER A 1 101 ? -3.032 8.369 34.470 1.00 90.25 101 SER A O 1
ATOM 758 N N . GLU A 1 102 ? -2.195 7.227 32.731 1.00 91.44 102 GLU A N 1
ATOM 759 C CA . GLU A 1 102 ? -1.519 8.361 32.104 1.00 91.44 102 GLU A CA 1
ATOM 760 C C . GLU A 1 102 ? -2.370 9.099 31.066 1.00 91.44 102 GLU A C 1
ATOM 762 O O . GLU A 1 102 ? -1.964 10.178 30.628 1.00 91.44 102 GLU A O 1
ATOM 767 N N . LEU A 1 103 ? -3.553 8.584 30.696 1.00 90.06 103 LEU A N 1
ATOM 768 C CA . LEU A 1 103 ? -4.455 9.250 29.747 1.00 90.06 103 LEU A CA 1
ATOM 769 C C . LEU A 1 103 ? -4.662 10.742 30.068 1.00 90.06 103 LEU A C 1
ATOM 771 O O . LEU A 1 103 ? -4.528 11.556 29.151 1.00 90.06 103 LEU A O 1
ATOM 775 N N . PRO A 1 104 ? -4.925 11.162 31.323 1.00 87.56 104 PRO A N 1
ATOM 776 C CA . PRO A 1 104 ? -5.172 12.571 31.616 1.00 87.56 104 PRO A CA 1
ATOM 777 C C . PRO A 1 104 ? -3.936 13.464 31.478 1.00 87.56 104 PRO A C 1
ATOM 779 O O . PRO A 1 104 ? -4.079 14.636 31.130 1.00 87.56 104 PRO A O 1
ATOM 782 N N . THR A 1 105 ? -2.748 12.917 31.740 1.00 86.50 105 THR A N 1
ATOM 783 C CA . THR A 1 105 ? -1.509 13.687 31.928 1.00 86.50 105 THR A CA 1
ATOM 784 C C . THR A 1 105 ? -0.627 13.696 30.683 1.00 86.50 105 THR A C 1
ATOM 786 O O . THR A 1 105 ? 0.046 14.687 30.418 1.00 86.50 105 THR A O 1
ATOM 789 N N . ASN A 1 106 ? -0.627 12.605 29.916 1.00 87.44 106 ASN A N 1
ATOM 790 C CA . ASN A 1 106 ? 0.332 12.367 28.835 1.00 87.44 106 ASN A CA 1
ATOM 791 C C . ASN A 1 106 ? -0.320 12.364 27.437 1.00 87.44 106 ASN A C 1
ATOM 793 O O . ASN A 1 106 ? 0.360 12.186 26.429 1.00 87.44 106 ASN A O 1
ATOM 797 N N . SER A 1 107 ? -1.638 12.576 27.351 1.00 86.94 107 SER A N 1
ATOM 798 C CA . SER A 1 107 ? -2.315 12.723 26.058 1.00 86.94 107 SER A CA 1
ATOM 799 C C . SER A 1 107 ? -2.072 14.107 25.459 1.00 86.94 107 SER A C 1
ATOM 801 O O . SER A 1 107 ? -2.368 15.124 26.087 1.00 86.94 107 SER A O 1
ATOM 803 N N . GLN A 1 108 ? -1.605 14.152 24.212 1.00 87.25 108 GLN A N 1
ATOM 804 C CA . GLN A 1 108 ? -1.324 15.394 23.491 1.00 87.25 108 GLN A CA 1
ATOM 805 C C . GLN A 1 108 ? -2.398 15.685 22.445 1.00 87.25 108 GLN A C 1
ATOM 807 O O . GLN A 1 108 ? -3.053 14.779 21.929 1.00 87.25 108 GLN A O 1
ATOM 812 N N . LEU A 1 109 ? -2.606 16.965 22.138 1.00 85.75 109 LEU A N 1
ATOM 813 C CA . LEU A 1 109 ? -3.568 17.369 21.119 1.00 85.75 109 LEU A CA 1
ATOM 814 C C . LEU A 1 109 ? -2.991 17.052 19.736 1.00 85.75 109 LEU A C 1
ATOM 816 O O . LEU A 1 109 ? -1.947 17.576 19.354 1.00 85.75 109 LEU A O 1
ATOM 820 N N . PHE A 1 110 ? -3.650 16.162 19.003 1.00 82.94 110 PHE A N 1
ATOM 821 C CA . PHE A 1 110 ? -3.099 15.609 17.774 1.00 82.94 110 PHE A CA 1
ATOM 822 C C . PHE A 1 110 ? -3.190 16.616 16.621 1.00 82.94 110 PHE A C 1
ATOM 824 O O . PHE A 1 110 ? -4.286 16.970 16.174 1.00 82.94 110 PHE A O 1
ATOM 831 N N . ALA A 1 111 ? -2.042 17.091 16.137 1.00 72.38 111 ALA A N 1
ATOM 832 C CA . ALA A 1 111 ? -1.968 17.970 14.976 1.00 72.38 111 ALA A CA 1
ATOM 833 C C . ALA A 1 111 ? -2.041 17.143 13.683 1.00 72.38 111 ALA A C 1
ATOM 835 O O . ALA A 1 111 ? -1.261 16.212 13.484 1.00 72.38 111 ALA A O 1
ATOM 836 N N . ALA A 1 112 ? -2.962 17.492 12.781 1.00 57.88 112 ALA A N 1
ATOM 837 C CA . ALA A 1 112 ? -2.921 16.971 11.419 1.00 57.88 112 ALA A CA 1
ATOM 838 C C . ALA A 1 112 ? -1.688 17.555 10.722 1.00 57.88 112 ALA A C 1
ATOM 840 O O . ALA A 1 112 ? -1.612 18.764 10.499 1.00 57.88 112 ALA A O 1
ATOM 841 N N . ASP A 1 113 ? -0.717 16.701 10.419 1.00 51.47 113 ASP A N 1
ATOM 842 C CA . ASP A 1 113 ? 0.527 17.105 9.777 1.00 51.47 113 ASP A CA 1
ATOM 843 C C . ASP A 1 113 ? 0.254 17.823 8.442 1.00 51.47 113 ASP A C 1
ATOM 845 O O . ASP A 1 113 ? -0.618 17.429 7.658 1.00 51.47 113 ASP A O 1
ATOM 849 N N . SER A 1 114 ? 0.995 18.902 8.193 1.00 40.94 114 SER A N 1
ATOM 850 C CA . SER A 1 114 ? 0.850 19.763 7.014 1.00 40.94 114 SER A CA 1
ATOM 851 C C . SER A 1 114 ? 1.528 19.130 5.797 1.00 40.94 114 SER A C 1
ATOM 853 O O . SER A 1 114 ? 2.550 19.606 5.314 1.00 40.94 114 SER A O 1
ATOM 855 N N . GLY A 1 115 ? 0.956 18.039 5.288 1.00 41.22 115 GLY A N 1
ATOM 856 C CA . GLY A 1 115 ? 1.291 17.518 3.964 1.00 41.22 115 GLY A CA 1
ATOM 857 C C . GLY A 1 115 ? 0.790 18.470 2.873 1.00 41.22 115 GLY A C 1
ATOM 858 O O . GLY A 1 115 ? -0.316 19.002 2.980 1.00 41.22 115 GLY A O 1
ATOM 859 N N . VAL A 1 116 ? 1.609 18.695 1.837 1.00 37.97 116 VAL A N 1
ATOM 860 C CA . VAL A 1 116 ? 1.301 19.525 0.657 1.00 37.97 116 VAL A CA 1
ATOM 861 C C . VAL A 1 116 ? -0.130 19.257 0.185 1.00 37.97 116 VAL A C 1
ATOM 863 O O . VAL A 1 116 ? -0.450 18.176 -0.309 1.00 37.97 116 VAL A O 1
ATOM 866 N N . LYS A 1 117 ? -1.004 20.249 0.379 1.00 36.28 117 LYS A N 1
ATOM 867 C CA . LYS A 1 117 ? -2.424 20.165 0.040 1.00 36.28 117 LYS A CA 1
ATOM 868 C C . LYS A 1 117 ? -2.584 20.205 -1.478 1.00 36.28 117 LYS A C 1
ATOM 870 O O . LYS A 1 117 ? -2.704 21.278 -2.060 1.00 36.28 117 LYS A O 1
ATOM 875 N N . LEU A 1 118 ? -2.627 19.038 -2.117 1.00 42.50 118 LEU A N 1
ATOM 876 C CA . LEU A 1 118 ? -3.375 18.908 -3.366 1.00 42.50 118 LEU A CA 1
ATOM 877 C C . LEU A 1 118 ? -4.855 19.185 -3.058 1.00 42.50 118 LEU A C 1
ATOM 879 O O . LEU A 1 118 ? -5.359 18.783 -2.008 1.00 42.50 118 LEU A O 1
ATOM 883 N N . GLY A 1 119 ? -5.508 19.958 -3.929 1.00 36.88 119 GLY A N 1
ATOM 884 C CA . GLY A 1 119 ? -6.833 20.541 -3.712 1.00 36.88 119 GLY A CA 1
ATOM 885 C C . GLY A 1 119 ? -7.845 19.560 -3.119 1.00 36.88 119 GLY A C 1
ATOM 886 O O . GLY A 1 119 ? -8.129 18.509 -3.687 1.00 36.88 119 GLY A O 1
ATOM 887 N N . LYS A 1 120 ? -8.392 19.924 -1.958 1.00 33.84 120 LYS A N 1
ATOM 888 C CA . LYS A 1 120 ? -9.431 19.174 -1.251 1.00 33.84 120 LYS A CA 1
ATOM 889 C C . LYS A 1 120 ? -10.749 19.311 -2.026 1.00 33.84 120 LYS A C 1
ATOM 891 O O . LYS A 1 120 ? -11.404 20.344 -1.936 1.00 33.84 120 LYS A O 1
ATOM 896 N N . GLN A 1 121 ? -11.148 18.282 -2.768 1.00 42.78 121 GLN A N 1
ATOM 897 C CA . GLN A 1 121 ? -12.570 18.019 -2.995 1.00 42.78 121 GLN A CA 1
ATOM 898 C C . GLN A 1 121 ? -13.058 17.149 -1.835 1.00 42.78 121 GLN A C 1
ATOM 900 O O . GLN A 1 121 ? -12.488 16.089 -1.579 1.00 42.78 121 GLN A O 1
ATOM 905 N N . GLU A 1 122 ? -14.086 17.601 -1.112 1.00 41.75 122 GLU A N 1
ATOM 906 C CA . GLU A 1 122 ? -14.789 16.780 -0.122 1.00 41.75 122 GLU A CA 1
ATOM 907 C C . GLU A 1 122 ? -15.576 15.683 -0.846 1.00 41.75 122 GLU A C 1
ATOM 909 O O . GLU A 1 122 ? -16.759 15.812 -1.150 1.00 41.75 122 GLU A O 1
ATOM 914 N N . VAL A 1 123 ? -14.8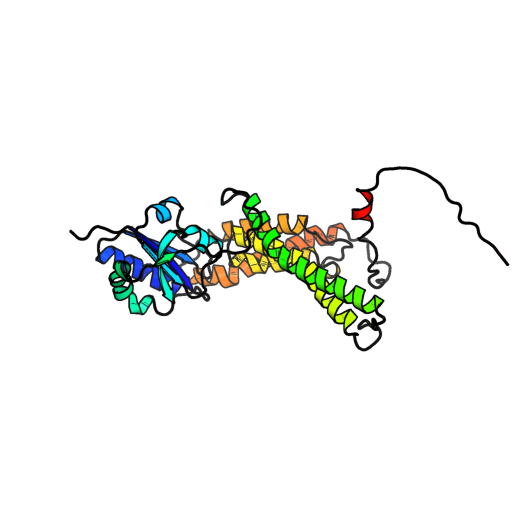87 14.598 -1.187 1.00 44.44 123 VAL A N 1
ATOM 915 C CA . VAL A 1 123 ? -15.518 13.386 -1.699 1.00 44.44 123 VAL A CA 1
ATOM 916 C C . VAL A 1 123 ? -15.966 12.563 -0.493 1.00 44.44 123 VAL A C 1
ATOM 918 O O . VAL A 1 123 ? -15.145 12.190 0.342 1.00 44.44 123 VAL A O 1
ATOM 921 N N . GLN A 1 124 ? -17.269 12.286 -0.393 1.00 46.94 124 GLN A N 1
ATOM 922 C CA . GLN A 1 124 ? -17.842 11.444 0.662 1.00 46.94 124 GLN A CA 1
ATOM 923 C C . GLN A 1 124 ? -17.100 10.096 0.746 1.00 46.94 124 GLN A C 1
ATOM 925 O O . GLN A 1 124 ? -16.987 9.371 -0.255 1.00 46.94 124 GLN A O 1
ATOM 930 N N . SER A 1 125 ? -16.599 9.775 1.944 1.00 47.09 125 SER A N 1
ATOM 931 C CA . SER A 1 125 ? -15.913 8.519 2.259 1.00 47.09 125 SER A CA 1
ATOM 932 C C . SER A 1 125 ? -16.800 7.320 1.919 1.00 47.09 125 SER A C 1
ATOM 934 O O . SER A 1 125 ? -17.905 7.198 2.440 1.00 47.09 125 SER A O 1
ATOM 936 N N . GLY A 1 126 ? -16.313 6.436 1.041 1.00 59.91 126 GLY A N 1
ATOM 937 C CA . GLY A 1 126 ? -17.026 5.229 0.598 1.00 59.91 126 GLY A CA 1
ATOM 938 C C . GLY A 1 126 ? -17.672 5.323 -0.788 1.00 59.91 126 GLY A C 1
ATOM 939 O O . GLY A 1 126 ? -18.265 4.353 -1.254 1.00 59.91 126 GLY A O 1
ATOM 940 N N . SER A 1 127 ? -17.552 6.460 -1.477 1.00 76.56 127 SER A N 1
ATOM 941 C CA . SER A 1 127 ? -17.946 6.557 -2.886 1.00 76.56 127 SER A CA 1
ATOM 942 C C . SER A 1 127 ? -16.906 5.905 -3.806 1.00 76.56 127 SER A C 1
ATOM 944 O O . SER A 1 127 ? -15.705 5.950 -3.535 1.00 76.56 127 SER A O 1
ATOM 946 N N . VAL A 1 128 ? -17.341 5.377 -4.956 1.00 85.38 128 VAL A N 1
ATOM 947 C CA . VAL A 1 128 ? -16.440 4.878 -6.019 1.00 85.38 128 VAL A CA 1
ATOM 948 C C . VAL A 1 128 ? -15.392 5.932 -6.399 1.00 85.38 128 VAL A C 1
ATOM 950 O O . VAL A 1 128 ? -14.229 5.606 -6.617 1.00 85.38 128 VAL A O 1
ATOM 953 N N . MET A 1 129 ? -15.777 7.211 -6.378 1.00 84.38 129 MET A N 1
ATOM 954 C CA . MET A 1 129 ? -14.881 8.334 -6.643 1.00 84.38 129 MET A CA 1
ATOM 955 C C . MET A 1 129 ? -13.722 8.422 -5.638 1.00 84.38 129 MET A C 1
ATOM 957 O O . MET A 1 129 ? -12.591 8.686 -6.039 1.00 84.38 129 MET A O 1
ATOM 961 N N . SER A 1 130 ? -13.966 8.145 -4.352 1.00 84.06 130 SER A N 1
ATOM 962 C CA . SER A 1 130 ? -12.902 8.124 -3.336 1.00 84.06 130 SER A CA 1
ATOM 963 C C . SER A 1 130 ? -11.854 7.039 -3.618 1.00 84.06 130 SER A C 1
ATOM 965 O O . SER A 1 130 ? -10.657 7.279 -3.462 1.00 84.06 130 SER A O 1
ATOM 967 N N . HIS A 1 131 ? -12.287 5.885 -4.135 1.00 89.44 131 HIS A N 1
ATOM 968 C CA . HIS A 1 131 ? -11.397 4.785 -4.509 1.00 89.44 131 HIS A CA 1
ATOM 969 C C . HIS A 1 131 ? -10.563 5.116 -5.750 1.00 89.44 131 HIS A C 1
ATOM 971 O O . HIS A 1 131 ? -9.359 4.864 -5.773 1.00 89.44 131 HIS A O 1
ATOM 977 N N . LEU A 1 132 ? -11.175 5.745 -6.760 1.00 91.44 132 LEU A N 1
ATOM 978 C CA . LEU A 1 132 ? -10.455 6.235 -7.939 1.00 91.44 132 LEU A CA 1
ATOM 979 C C . LEU A 1 132 ? -9.381 7.258 -7.555 1.00 91.44 132 LEU A C 1
ATOM 981 O O . LEU A 1 132 ? -8.247 7.158 -8.021 1.00 91.44 132 LEU A O 1
ATOM 985 N N . MET A 1 133 ? -9.716 8.204 -6.674 1.00 89.19 133 MET A N 1
ATOM 986 C CA . MET A 1 133 ? -8.766 9.223 -6.224 1.00 89.19 133 MET A CA 1
ATOM 987 C C . MET A 1 133 ? -7.580 8.620 -5.475 1.00 89.19 133 MET A C 1
ATOM 989 O O . MET A 1 133 ? -6.447 9.031 -5.717 1.00 89.19 133 MET A O 1
ATOM 993 N N . ALA A 1 134 ? -7.804 7.590 -4.653 1.00 89.50 134 ALA A N 1
ATOM 994 C CA . ALA A 1 134 ? -6.716 6.855 -4.010 1.00 89.50 134 ALA A CA 1
ATOM 995 C C . ALA A 1 134 ? -5.731 6.265 -5.037 1.00 89.50 134 ALA A C 1
ATOM 997 O O . ALA A 1 134 ? -4.517 6.386 -4.869 1.00 89.50 134 ALA A O 1
ATOM 998 N N . GLY A 1 135 ? -6.245 5.682 -6.126 1.00 90.69 135 GLY A N 1
ATOM 999 C CA . GLY A 1 135 ? -5.427 5.167 -7.225 1.00 90.69 135 GLY A CA 1
ATOM 1000 C C . GLY A 1 135 ? -4.612 6.246 -7.935 1.00 90.69 135 GLY A C 1
ATOM 1001 O O . GLY A 1 135 ? -3.402 6.102 -8.104 1.00 90.69 135 GLY A O 1
ATOM 1002 N N . VAL A 1 136 ? -5.266 7.338 -8.336 1.00 91.25 136 VAL A N 1
ATOM 1003 C CA . VAL A 1 136 ? -4.620 8.436 -9.075 1.00 91.25 136 VAL A CA 1
ATOM 1004 C C . VAL A 1 136 ? -3.533 9.103 -8.232 1.00 91.25 136 VAL A C 1
ATOM 1006 O O . VAL A 1 136 ? -2.418 9.309 -8.713 1.00 91.25 136 VAL A O 1
ATO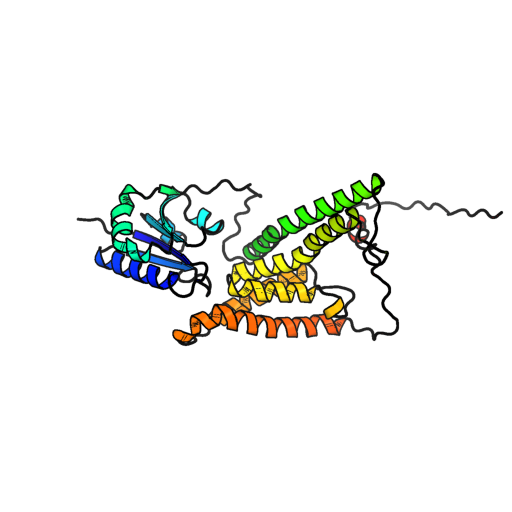M 1009 N N . SER A 1 137 ? -3.814 9.400 -6.959 1.00 88.56 137 SER A N 1
ATOM 1010 C CA . SER A 1 137 ? -2.831 10.009 -6.057 1.00 88.56 137 SER A CA 1
ATOM 1011 C C . SER A 1 137 ? -1.622 9.107 -5.811 1.00 88.56 137 SER A C 1
ATOM 1013 O O . SER A 1 137 ? -0.505 9.609 -5.715 1.00 88.56 137 SER A O 1
ATOM 1015 N N . ALA A 1 138 ? -1.816 7.788 -5.749 1.00 91.88 138 ALA A N 1
ATOM 1016 C CA . ALA A 1 138 ? -0.717 6.841 -5.583 1.00 91.88 138 ALA A CA 1
ATOM 1017 C C . ALA A 1 138 ? 0.158 6.694 -6.838 1.00 91.88 138 ALA A C 1
ATOM 1019 O O . ALA A 1 138 ? 1.352 6.426 -6.729 1.00 91.88 138 ALA A O 1
ATOM 1020 N N . ALA A 1 139 ? -0.420 6.886 -8.024 1.00 93.12 139 ALA A N 1
ATOM 1021 C CA . ALA A 1 139 ? 0.290 6.803 -9.295 1.00 93.12 139 ALA A CA 1
ATOM 1022 C C . ALA A 1 139 ? 1.143 8.052 -9.591 1.00 93.12 139 ALA A C 1
ATOM 1024 O O . ALA A 1 139 ? 2.181 7.959 -10.247 1.00 93.12 139 ALA A O 1
ATOM 1025 N N . LEU A 1 140 ? 0.734 9.219 -9.082 1.00 92.38 140 LEU A N 1
ATOM 1026 C CA . LEU A 1 140 ? 1.345 10.512 -9.394 1.00 92.38 140 LEU A CA 1
ATOM 1027 C C . LEU A 1 140 ? 2.874 10.575 -9.152 1.00 92.38 140 LEU A C 1
ATOM 1029 O O . LEU A 1 140 ? 3.580 11.036 -10.053 1.00 92.38 140 LEU A O 1
ATOM 1033 N N . PRO A 1 141 ? 3.437 10.080 -8.028 1.00 92.00 141 PRO A N 1
ATOM 1034 C CA . PRO A 1 141 ? 4.886 10.107 -7.806 1.00 92.00 141 PRO A CA 1
ATOM 1035 C C . PRO A 1 141 ? 5.689 9.304 -8.839 1.00 92.00 141 PRO A C 1
ATOM 1037 O O . PRO A 1 141 ? 6.805 9.693 -9.177 1.00 92.00 141 PRO A O 1
ATOM 1040 N N . PHE A 1 142 ? 5.121 8.217 -9.371 1.00 93.44 142 PHE A N 1
ATOM 1041 C CA . PHE A 1 142 ? 5.773 7.385 -10.385 1.00 93.44 142 PHE A CA 1
ATOM 1042 C C . PHE A 1 142 ? 5.871 8.115 -11.726 1.00 93.44 142 PHE A C 1
ATOM 1044 O O . PHE A 1 142 ? 6.915 8.079 -12.373 1.00 93.44 142 PHE A O 1
ATOM 1051 N N . VAL A 1 143 ? 4.808 8.827 -12.109 1.00 92.81 143 VAL A N 1
ATOM 1052 C CA . VAL A 1 143 ? 4.766 9.614 -13.350 1.00 92.81 143 VAL A CA 1
ATOM 1053 C C . VAL A 1 143 ? 5.689 10.819 -13.268 1.00 92.81 143 VAL A C 1
ATOM 1055 O O . VAL A 1 143 ? 6.454 11.067 -14.195 1.00 92.81 143 VAL A O 1
ATOM 1058 N N . ILE A 1 144 ? 5.641 11.559 -12.156 1.00 93.62 144 ILE A N 1
ATOM 1059 C CA . ILE A 1 144 ? 6.486 12.741 -11.962 1.00 93.62 144 ILE A CA 1
ATOM 1060 C C . ILE A 1 144 ? 7.961 12.330 -11.962 1.00 93.62 144 ILE A C 1
ATOM 1062 O O . ILE A 1 144 ? 8.754 12.899 -12.709 1.00 93.62 144 ILE A O 1
ATOM 1066 N N . GLY A 1 145 ? 8.327 11.316 -11.170 1.00 92.81 145 GLY A N 1
ATOM 1067 C CA . GLY A 1 145 ? 9.701 10.821 -11.117 1.00 92.81 145 GLY A CA 1
ATOM 1068 C C . GLY A 1 145 ? 10.178 10.276 -12.465 1.00 92.81 145 GLY A C 1
ATOM 1069 O O . GLY A 1 145 ? 11.252 10.650 -12.933 1.00 92.81 145 GLY A O 1
ATOM 1070 N N . GLY A 1 146 ? 9.358 9.447 -13.121 1.00 94.69 146 GLY A N 1
ATOM 1071 C CA . GLY A 1 146 ? 9.680 8.858 -14.419 1.00 94.69 146 GLY A CA 1
ATOM 1072 C C . GLY A 1 146 ? 9.851 9.901 -15.523 1.00 94.69 146 GLY A C 1
ATOM 1073 O O . GLY A 1 146 ? 10.853 9.896 -16.235 1.00 94.69 146 GLY A O 1
ATOM 1074 N N . GLY A 1 147 ? 8.917 10.848 -15.624 1.00 95.19 147 GLY A N 1
ATOM 1075 C CA . GLY A 1 147 ? 8.943 11.898 -16.640 1.00 95.19 147 GLY A CA 1
ATOM 1076 C C . GLY A 1 147 ? 10.129 12.847 -16.503 1.00 95.19 147 GLY A C 1
ATOM 1077 O O . GLY A 1 147 ? 10.752 13.183 -17.508 1.00 95.19 147 GLY A O 1
ATOM 1078 N N . ILE A 1 148 ? 10.490 13.228 -15.273 1.00 97.31 148 ILE A N 1
ATOM 1079 C CA . ILE A 1 148 ? 11.666 14.076 -15.030 1.00 97.31 148 ILE A CA 1
ATOM 1080 C C . ILE A 1 148 ? 12.953 13.351 -15.451 1.00 97.31 148 ILE A C 1
ATOM 1082 O O . ILE A 1 148 ? 13.811 13.964 -16.083 1.00 97.31 148 ILE A O 1
ATOM 1086 N N . LEU A 1 149 ? 13.083 12.053 -15.156 1.00 97.00 149 LEU A N 1
ATOM 1087 C CA . LEU A 1 149 ? 14.260 11.270 -15.550 1.00 97.00 149 LEU A CA 1
ATOM 1088 C C . LEU A 1 149 ? 14.368 11.095 -17.069 1.00 97.00 149 LEU A C 1
ATOM 1090 O O . LEU A 1 149 ? 15.449 11.296 -17.619 1.00 97.00 149 LEU A O 1
ATOM 1094 N N . VAL A 1 150 ? 13.262 10.792 -17.759 1.00 96.44 150 VAL A N 1
ATOM 1095 C CA . VAL A 1 150 ? 13.247 10.706 -19.232 1.00 96.44 150 VAL A CA 1
ATOM 1096 C C . VAL A 1 150 ? 13.603 12.056 -19.861 1.00 96.44 150 VAL A C 1
ATOM 1098 O O . VAL A 1 150 ? 14.430 12.119 -20.771 1.00 96.44 150 VAL A O 1
ATOM 1101 N N . ALA A 1 151 ? 13.030 13.154 -19.360 1.00 97.50 151 ALA A N 1
ATOM 1102 C CA . ALA A 1 151 ? 13.339 14.496 -19.850 1.00 97.50 151 ALA A CA 1
ATOM 1103 C C . ALA A 1 151 ? 14.825 14.840 -19.665 1.00 97.50 151 ALA A C 1
ATOM 1105 O O . ALA A 1 151 ? 15.462 15.347 -20.590 1.00 97.50 151 ALA A O 1
ATOM 1106 N N . LEU A 1 152 ? 15.393 14.512 -18.501 1.00 96.50 152 LEU A N 1
ATOM 1107 C CA . LEU A 1 152 ? 16.809 14.720 -18.214 1.00 96.50 152 LEU A CA 1
ATOM 1108 C C . LEU A 1 152 ? 17.710 13.872 -19.121 1.00 96.50 152 LEU A C 1
ATOM 1110 O O . LEU A 1 152 ? 18.693 14.387 -19.648 1.00 96.50 152 LEU A O 1
ATOM 1114 N N . ALA A 1 153 ? 17.378 12.597 -19.340 1.00 94.88 153 ALA A N 1
ATOM 1115 C CA . ALA A 1 153 ? 18.141 11.725 -20.229 1.00 94.88 153 ALA A CA 1
ATOM 1116 C C . ALA A 1 153 ? 18.185 12.282 -21.660 1.00 94.88 153 ALA A C 1
ATOM 1118 O O . ALA A 1 153 ? 19.265 12.432 -22.232 1.00 94.88 153 ALA A O 1
ATOM 1119 N N . ASN A 1 154 ? 17.030 12.677 -22.199 1.00 94.38 154 ASN A N 1
ATOM 1120 C CA . ASN A 1 154 ? 16.925 13.254 -23.540 1.00 94.38 154 ASN A CA 1
ATOM 1121 C C . ASN A 1 154 ? 17.653 14.596 -23.661 1.00 94.38 154 ASN A C 1
ATOM 1123 O O . ASN A 1 154 ? 18.296 14.863 -24.677 1.00 94.38 154 ASN A O 1
ATOM 1127 N N . MET A 1 155 ? 17.602 15.424 -22.618 1.00 96.56 155 MET A N 1
ATOM 1128 C CA . MET A 1 155 ? 18.378 16.658 -22.547 1.00 96.56 155 MET A CA 1
ATOM 1129 C C . MET A 1 155 ? 19.885 16.361 -22.596 1.00 96.56 155 MET A C 1
ATOM 1131 O O . MET A 1 155 ? 20.595 16.963 -23.394 1.00 96.56 155 MET A O 1
ATOM 1135 N N . LEU A 1 156 ? 20.383 15.400 -21.812 1.00 94.62 156 LEU A N 1
ATOM 1136 C CA . LEU A 1 156 ? 21.802 15.019 -21.806 1.00 94.62 156 LEU A CA 1
ATOM 1137 C C . LEU A 1 156 ? 22.279 14.466 -23.158 1.00 94.62 156 LEU A C 1
ATOM 1139 O O . LEU A 1 156 ? 23.392 14.776 -23.583 1.00 94.62 156 LEU A O 1
ATOM 1143 N N . VAL A 1 157 ? 21.443 13.701 -23.862 1.00 93.62 157 VAL A N 1
ATOM 1144 C CA . VAL A 1 157 ? 21.751 13.244 -25.229 1.00 93.62 157 VAL A CA 1
ATOM 1145 C C . VAL A 1 157 ? 21.905 14.435 -26.182 1.00 93.62 157 VAL A C 1
ATOM 1147 O O . VAL A 1 157 ? 22.845 14.461 -26.974 1.00 93.62 157 VAL A O 1
ATOM 1150 N N . GLN A 1 158 ? 21.064 15.470 -26.065 1.00 93.44 158 GLN A N 1
ATOM 1151 C CA . GLN A 1 158 ? 21.199 16.698 -26.865 1.00 93.44 158 GLN A CA 1
ATOM 1152 C C . GLN A 1 158 ? 22.482 17.488 -26.554 1.00 93.44 158 GLN A C 1
ATOM 1154 O O . GLN A 1 158 ? 23.010 18.156 -27.440 1.00 93.44 158 GLN A O 1
ATOM 1159 N N . PHE A 1 159 ? 23.030 17.373 -25.339 1.00 93.25 159 PHE A N 1
ATOM 1160 C CA . PHE A 1 159 ? 24.346 17.923 -24.974 1.00 93.25 159 PHE A CA 1
ATOM 1161 C C . PHE A 1 159 ? 25.536 17.080 -25.469 1.00 93.25 159 PHE A C 1
ATOM 1163 O O . PHE A 1 159 ? 26.685 17.418 -25.184 1.00 93.25 159 PHE A O 1
ATOM 1170 N N . GLY A 1 160 ? 25.289 16.006 -26.224 1.00 91.06 160 GLY A N 1
ATOM 1171 C CA . GLY A 1 160 ? 26.327 15.197 -26.863 1.00 91.06 160 GLY A CA 1
ATOM 1172 C C . GLY A 1 160 ? 26.779 13.976 -26.062 1.00 91.06 160 GLY A C 1
ATOM 1173 O O . GLY A 1 160 ? 27.797 13.377 -26.408 1.00 91.06 160 GLY A O 1
ATOM 1174 N N . LEU A 1 161 ? 26.054 13.578 -25.008 1.00 92.19 161 LEU A N 1
ATOM 1175 C CA . LEU A 1 161 ? 26.346 12.318 -24.320 1.00 92.19 161 LEU A CA 1
ATOM 1176 C C . LEU A 1 161 ? 25.946 11.111 -25.194 1.00 92.19 161 LEU A C 1
ATOM 1178 O O . LEU A 1 161 ? 24.898 11.141 -25.843 1.00 92.19 161 LEU A O 1
ATOM 1182 N N . PRO A 1 162 ? 26.739 10.020 -25.190 1.00 90.56 162 PRO A N 1
ATOM 1183 C CA . PRO A 1 162 ? 26.457 8.840 -26.000 1.00 90.56 162 PRO A CA 1
ATOM 1184 C C . PRO A 1 162 ? 25.167 8.157 -25.548 1.00 90.56 162 PRO A C 1
ATOM 1186 O O . PRO A 1 162 ? 24.883 8.091 -24.353 1.00 90.56 162 PRO A O 1
ATOM 1189 N N . TYR A 1 163 ? 24.423 7.600 -26.501 1.00 90.31 163 TYR A N 1
ATOM 1190 C CA . TYR A 1 163 ? 23.237 6.783 -26.256 1.00 90.31 163 TYR A CA 1
ATOM 1191 C C . TYR A 1 163 ? 23.479 5.367 -26.783 1.00 90.31 163 TYR A C 1
ATOM 1193 O O . TYR A 1 163 ? 23.408 5.121 -27.990 1.00 90.31 163 TYR A O 1
ATOM 1201 N N . THR A 1 164 ? 23.819 4.442 -25.886 1.00 89.00 164 THR A N 1
ATOM 1202 C CA . THR A 1 164 ? 24.048 3.034 -26.222 1.00 89.00 164 THR A CA 1
ATOM 1203 C C . THR A 1 164 ? 23.084 2.160 -25.439 1.00 89.00 164 THR A C 1
ATOM 1205 O O . THR A 1 164 ? 23.108 2.122 -24.212 1.00 89.00 164 THR A O 1
ATOM 1208 N N . ASP A 1 165 ? 22.225 1.466 -26.179 1.00 86.81 165 ASP A N 1
ATOM 1209 C CA . ASP A 1 165 ? 21.326 0.442 -25.654 1.00 86.81 165 ASP A CA 1
ATOM 1210 C C . ASP A 1 165 ? 22.078 -0.884 -25.423 1.00 86.81 165 ASP A C 1
ATOM 1212 O O . ASP A 1 165 ? 23.101 -1.158 -26.062 1.00 86.81 165 ASP A O 1
ATOM 1216 N N . MET A 1 166 ? 21.520 -1.736 -24.562 1.00 82.00 166 MET A N 1
ATOM 1217 C CA . MET A 1 166 ? 22.001 -3.081 -24.229 1.00 82.00 166 MET A CA 1
ATOM 1218 C C . MET A 1 166 ? 22.175 -3.983 -25.460 1.00 82.00 166 MET A C 1
ATOM 1220 O O . MET A 1 166 ? 23.026 -4.869 -25.467 1.00 82.00 166 MET A O 1
ATOM 1224 N N . SER A 1 167 ? 21.407 -3.747 -26.527 1.00 80.56 167 SER A N 1
ATOM 1225 C CA . SER A 1 167 ? 21.493 -4.509 -27.781 1.00 80.56 167 SER A CA 1
ATOM 1226 C C . SER A 1 167 ? 22.770 -4.225 -28.587 1.00 80.56 167 SER A C 1
ATOM 1228 O O . SER A 1 167 ? 23.138 -5.011 -29.458 1.00 80.56 167 SER A O 1
ATOM 1230 N N . LYS A 1 168 ? 23.429 -3.083 -28.345 1.00 76.62 168 LYS A N 1
ATOM 1231 C CA . LYS A 1 168 ? 24.560 -2.580 -29.148 1.00 76.62 168 LYS A CA 1
ATOM 1232 C C . LYS A 1 168 ? 25.894 -2.558 -28.387 1.00 76.62 168 LYS A C 1
ATOM 1234 O O . LYS A 1 168 ? 26.904 -2.178 -28.975 1.00 76.62 168 LYS A O 1
ATOM 1239 N N . GLY A 1 169 ? 25.920 -2.953 -27.112 1.00 80.31 169 GLY A N 1
ATOM 1240 C CA . GLY A 1 169 ? 27.125 -2.974 -26.277 1.00 80.31 169 GLY A CA 1
ATOM 1241 C C . GLY A 1 169 ? 26.842 -2.640 -24.811 1.00 80.31 169 GLY A C 1
ATOM 1242 O O . GLY A 1 169 ? 25.729 -2.831 -24.328 1.00 80.31 169 GLY A O 1
ATOM 1243 N N . ALA A 1 170 ? 27.857 -2.143 -24.092 1.00 85.00 170 ALA A N 1
ATOM 1244 C CA . ALA A 1 170 ? 27.682 -1.677 -22.716 1.00 85.00 170 ALA A CA 1
ATOM 1245 C C . ALA A 1 170 ? 26.705 -0.480 -22.668 1.00 85.00 170 ALA A C 1
ATOM 1247 O O . ALA A 1 170 ? 26.833 0.439 -23.489 1.00 85.00 170 ALA A O 1
ATOM 1248 N N . PRO A 1 171 ? 25.742 -0.470 -21.729 1.00 88.88 171 PRO A N 1
ATOM 1249 C CA . PRO A 1 171 ? 24.714 0.561 -21.682 1.00 88.88 171 PRO A CA 1
ATOM 1250 C C . PRO A 1 171 ? 25.310 1.916 -21.293 1.00 88.88 171 PRO A C 1
ATOM 1252 O O . PRO A 1 171 ? 26.119 2.009 -20.365 1.00 88.88 171 PRO A O 1
ATOM 1255 N N . SER A 1 172 ? 24.900 2.981 -21.981 1.00 92.69 172 SER A N 1
ATOM 1256 C CA . SER A 1 172 ? 25.300 4.338 -21.610 1.00 92.69 172 SER A CA 1
ATOM 1257 C C . SER A 1 172 ? 24.526 4.807 -20.381 1.00 92.69 172 SER A C 1
ATOM 1259 O O . SER A 1 172 ? 23.391 4.399 -20.134 1.00 92.69 172 SER A O 1
ATOM 1261 N N . PHE A 1 173 ? 25.112 5.736 -19.624 1.00 92.56 173 PHE A N 1
ATOM 1262 C CA . PHE A 1 173 ? 24.428 6.364 -18.491 1.00 92.56 173 PHE A CA 1
ATOM 1263 C C . PHE A 1 173 ? 23.078 6.984 -18.895 1.00 92.56 173 PHE A C 1
ATOM 1265 O O . PHE A 1 173 ? 22.092 6.819 -18.185 1.00 92.56 173 PHE A O 1
ATOM 1272 N N . THR A 1 174 ? 23.009 7.644 -20.057 1.00 92.44 174 THR A N 1
ATOM 1273 C CA . THR A 1 174 ? 21.775 8.259 -20.581 1.00 92.44 174 THR A CA 1
ATOM 1274 C C . THR A 1 174 ? 20.681 7.229 -20.845 1.00 92.44 174 THR A C 1
ATOM 1276 O O . THR A 1 174 ? 19.542 7.456 -20.446 1.00 92.44 174 THR A O 1
ATOM 1279 N N . TRP A 1 175 ? 21.025 6.076 -21.428 1.00 94.19 175 TRP A N 1
ATOM 1280 C CA . TRP A 1 175 ? 20.081 4.985 -21.653 1.00 94.19 175 TRP A CA 1
ATOM 1281 C C . TRP A 1 175 ? 19.584 4.384 -20.334 1.00 94.19 175 TRP A C 1
ATOM 1283 O O . TRP A 1 175 ? 18.393 4.119 -20.183 1.00 94.19 175 TRP A O 1
ATOM 1293 N N . VAL A 1 176 ? 20.470 4.219 -19.344 1.00 94.06 176 VAL A N 1
ATOM 1294 C CA . VAL A 1 176 ? 20.089 3.715 -18.013 1.00 94.06 176 VAL A CA 1
ATOM 1295 C C . VAL A 1 176 ? 19.123 4.676 -17.318 1.00 94.06 176 VAL A C 1
ATOM 1297 O O . VAL A 1 176 ? 18.100 4.237 -16.795 1.00 94.06 176 VAL A O 1
ATOM 1300 N N . VAL A 1 177 ? 19.411 5.982 -17.328 1.00 94.81 177 VAL A N 1
ATOM 1301 C CA . VAL A 1 177 ? 18.534 7.005 -16.732 1.00 94.81 177 VAL A CA 1
ATOM 1302 C C . VAL A 1 177 ? 17.173 7.034 -17.430 1.00 94.81 177 VAL A C 1
ATOM 1304 O O . VAL A 1 177 ? 16.146 7.062 -16.751 1.00 94.81 177 VAL A O 1
ATOM 1307 N N . GLU A 1 178 ? 17.149 6.970 -18.764 1.00 94.69 178 GLU A N 1
ATOM 1308 C CA . GLU A 1 178 ? 15.906 6.909 -19.538 1.00 94.69 178 GLU A CA 1
ATOM 1309 C C . GLU A 1 178 ? 15.094 5.648 -19.202 1.00 94.69 178 GLU A C 1
ATOM 1311 O O . GLU A 1 178 ? 13.900 5.729 -18.915 1.00 94.69 178 GLU A O 1
ATOM 1316 N N . SER A 1 179 ? 15.756 4.490 -19.144 1.00 93.94 179 SER A N 1
ATOM 1317 C CA . SER A 1 179 ? 15.133 3.200 -18.833 1.00 93.94 179 SER A CA 1
ATOM 1318 C C . SER A 1 179 ? 14.528 3.171 -17.429 1.00 93.94 179 SER A C 1
ATOM 1320 O O . SER A 1 179 ? 13.409 2.692 -17.246 1.00 93.94 179 SER A O 1
ATOM 1322 N N . ILE A 1 180 ? 15.223 3.734 -16.433 1.00 94.06 180 ILE A N 1
ATOM 1323 C CA . ILE A 1 180 ? 14.673 3.913 -15.080 1.00 94.06 180 ILE A CA 1
ATOM 1324 C C . ILE A 1 180 ? 13.450 4.836 -15.125 1.00 94.06 180 ILE A C 1
ATOM 1326 O O . ILE A 1 180 ? 12.447 4.569 -14.461 1.00 94.06 180 ILE A O 1
ATOM 1330 N N . GLY A 1 181 ? 13.500 5.891 -15.938 1.00 95.19 181 GLY A N 1
ATOM 1331 C CA . GLY A 1 181 ? 12.357 6.763 -16.178 1.00 95.19 181 GLY A CA 1
ATOM 1332 C C . GLY A 1 181 ? 11.137 6.004 -16.720 1.00 95.19 181 GLY A C 1
ATOM 1333 O O . GLY A 1 181 ? 10.029 6.153 -16.197 1.00 95.19 181 GLY A O 1
ATOM 1334 N N . TYR A 1 182 ? 11.341 5.108 -17.692 1.00 93.81 182 TYR A N 1
ATOM 1335 C CA . TYR A 1 182 ? 10.281 4.258 -18.250 1.00 93.81 182 TYR A CA 1
ATOM 1336 C C . TYR A 1 182 ? 9.694 3.236 -17.277 1.00 93.81 182 TYR A C 1
ATOM 1338 O O . TYR A 1 182 ? 8.511 2.894 -17.394 1.00 93.81 182 TYR A O 1
ATOM 1346 N N . LEU A 1 183 ? 10.447 2.801 -16.263 1.00 93.19 183 LEU A N 1
ATOM 1347 C CA . LEU A 1 183 ? 9.878 1.988 -15.184 1.00 93.19 183 LEU A CA 1
ATOM 1348 C C . LEU A 1 183 ? 8.785 2.748 -14.420 1.00 93.19 183 LEU A C 1
ATOM 1350 O O . LEU A 1 183 ? 7.768 2.151 -14.073 1.00 93.19 183 LEU A O 1
ATOM 1354 N N . GLY A 1 184 ? 8.940 4.062 -14.213 1.00 92.50 184 GLY A N 1
ATOM 1355 C CA . GLY A 1 184 ? 7.916 4.897 -13.575 1.00 92.50 184 GLY A CA 1
ATOM 1356 C C . GLY A 1 184 ? 6.584 4.860 -14.331 1.00 92.50 184 GLY A C 1
ATOM 1357 O O . GLY A 1 184 ? 5.530 4.628 -13.738 1.00 92.50 184 GLY A O 1
ATOM 1358 N N . PHE A 1 185 ? 6.632 4.986 -15.658 1.00 90.25 185 PHE A N 1
ATOM 1359 C CA . PHE A 1 185 ? 5.445 4.885 -16.510 1.00 90.25 185 PHE A CA 1
ATOM 1360 C C . PHE A 1 185 ? 4.853 3.469 -16.532 1.00 90.25 185 PHE A C 1
ATOM 1362 O O . PHE A 1 185 ? 3.635 3.314 -16.465 1.00 90.25 185 PHE A O 1
ATOM 1369 N N . THR A 1 186 ? 5.704 2.438 -16.549 1.00 91.88 186 THR A N 1
ATOM 1370 C CA . THR A 1 186 ? 5.280 1.028 -16.508 1.00 91.88 186 THR A CA 1
ATOM 1371 C C . THR A 1 186 ? 4.537 0.691 -15.212 1.00 91.88 186 THR A C 1
ATOM 1373 O O . THR A 1 186 ? 3.491 0.045 -15.246 1.00 91.88 186 THR A O 1
ATOM 1376 N N . PHE A 1 187 ? 5.038 1.148 -14.060 1.00 93.69 187 PHE A N 1
ATOM 1377 C CA . PHE A 1 187 ? 4.439 0.844 -12.756 1.00 93.69 187 PHE A CA 1
ATOM 1378 C C . PHE A 1 187 ? 3.254 1.735 -12.381 1.00 93.69 187 PHE A C 1
ATOM 1380 O O . PHE A 1 187 ? 2.504 1.375 -11.474 1.00 93.69 187 PHE A O 1
ATOM 1387 N N . MET A 1 188 ? 3.020 2.835 -13.099 1.00 94.31 188 MET A N 1
ATOM 1388 C CA . MET A 1 188 ? 1.871 3.718 -12.879 1.00 94.31 188 MET A CA 1
ATOM 1389 C C . MET A 1 188 ? 0.541 2.944 -12.858 1.00 94.31 188 MET A C 1
ATOM 1391 O O . MET A 1 188 ? -0.250 3.088 -11.925 1.00 94.31 188 MET A O 1
ATOM 1395 N N . ILE A 1 189 ? 0.299 2.112 -13.876 1.00 93.81 189 ILE A N 1
ATOM 1396 C CA . ILE A 1 189 ? -0.971 1.393 -14.051 1.00 93.81 189 ILE A CA 1
ATOM 1397 C C . ILE A 1 189 ? -1.162 0.299 -12.975 1.00 93.81 189 ILE A C 1
ATOM 1399 O O . ILE A 1 189 ? -2.215 0.289 -12.328 1.00 93.81 189 ILE A O 1
ATOM 1403 N N . PRO A 1 190 ? -0.167 -0.574 -12.700 1.00 95.56 190 PRO A N 1
ATOM 1404 C CA . PRO A 1 190 ? -0.213 -1.518 -11.582 1.00 95.56 190 PRO A CA 1
ATOM 1405 C C . PRO A 1 190 ? -0.451 -0.863 -10.221 1.00 95.56 190 PRO A C 1
ATOM 1407 O O . PRO A 1 190 ? -1.283 -1.338 -9.449 1.00 95.56 190 PRO A O 1
ATOM 1410 N N . ILE A 1 191 ? 0.253 0.236 -9.927 1.00 96.25 191 ILE A N 1
ATOM 1411 C CA . ILE A 1 191 ? 0.124 0.956 -8.655 1.00 96.25 191 ILE A CA 1
ATOM 1412 C C . ILE A 1 191 ? -1.277 1.530 -8.509 1.00 96.25 191 ILE A C 1
ATOM 1414 O O . ILE A 1 191 ? -1.901 1.355 -7.464 1.00 96.25 191 ILE A O 1
ATOM 1418 N N . MET A 1 192 ? -1.803 2.157 -9.558 1.00 95.12 192 MET A N 1
ATOM 1419 C CA . MET A 1 192 ? -3.153 2.696 -9.525 1.00 95.12 192 MET A CA 1
ATOM 1420 C C . MET A 1 192 ? -4.188 1.610 -9.205 1.00 95.12 192 MET A C 1
ATOM 1422 O O . MET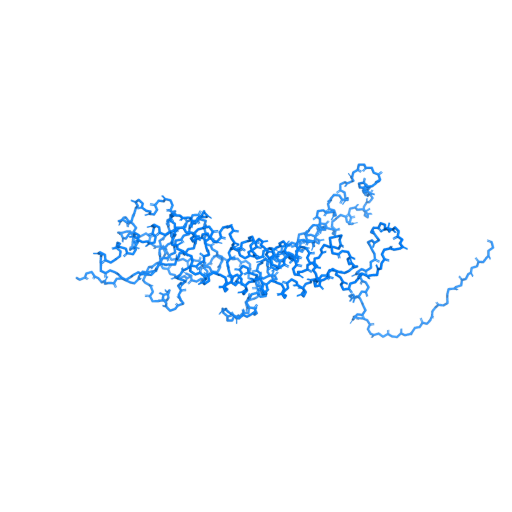 A 1 192 ? -4.965 1.771 -8.265 1.00 95.12 192 MET A O 1
ATOM 1426 N N . GLY A 1 193 ? -4.184 0.497 -9.945 1.00 96.06 193 GLY A N 1
ATOM 1427 C CA . GLY A 1 193 ? -5.129 -0.601 -9.721 1.00 96.06 193 GLY A CA 1
ATOM 1428 C C . GLY A 1 193 ? -4.998 -1.217 -8.325 1.00 96.06 193 GLY A C 1
ATOM 1429 O O . GLY A 1 193 ? -6.004 -1.491 -7.666 1.00 96.06 193 GLY A O 1
ATOM 1430 N N . ALA A 1 194 ? -3.765 -1.356 -7.830 1.00 96.56 194 ALA A N 1
ATOM 1431 C CA . ALA A 1 194 ? -3.483 -1.854 -6.488 1.00 96.56 194 ALA A CA 1
ATOM 1432 C C . ALA A 1 194 ? -4.036 -0.939 -5.390 1.00 96.56 194 ALA A C 1
ATOM 1434 O O . ALA A 1 194 ? -4.651 -1.421 -4.436 1.00 96.56 194 ALA A O 1
ATOM 1435 N N . TYR A 1 195 ? -3.865 0.378 -5.530 1.00 94.75 195 TYR A N 1
ATOM 1436 C CA . TYR A 1 195 ? -4.379 1.341 -4.561 1.00 94.75 195 TYR A CA 1
ATOM 1437 C C . TYR A 1 195 ? -5.904 1.455 -4.606 1.00 94.75 195 TYR A C 1
ATOM 1439 O O . TYR A 1 195 ? -6.519 1.475 -3.539 1.00 94.75 195 TYR A O 1
ATOM 1447 N N . ILE A 1 196 ? -6.524 1.408 -5.792 1.00 95.31 196 ILE A N 1
ATOM 1448 C CA . ILE A 1 196 ? -7.988 1.312 -5.928 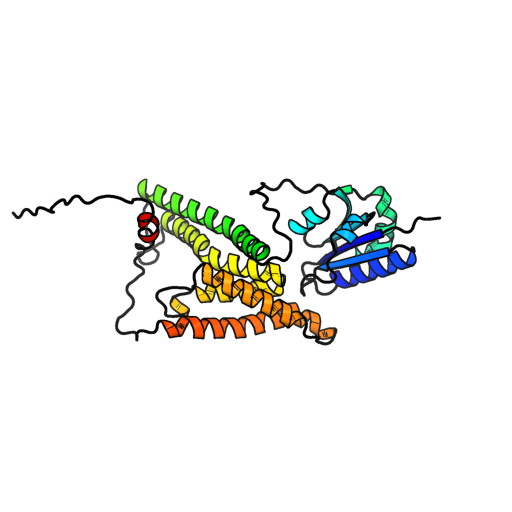1.00 95.31 196 ILE A CA 1
ATOM 1449 C C . ILE A 1 196 ? -8.498 0.087 -5.160 1.00 95.31 196 ILE A C 1
ATOM 1451 O O . ILE A 1 196 ? -9.342 0.227 -4.275 1.00 95.31 196 ILE A O 1
ATOM 1455 N N . ALA A 1 197 ? -7.937 -1.098 -5.418 1.00 95.81 197 ALA A N 1
ATOM 1456 C CA . ALA A 1 197 ? -8.361 -2.331 -4.759 1.00 95.81 197 ALA A CA 1
ATOM 1457 C C . ALA A 1 197 ? -8.133 -2.294 -3.238 1.00 95.81 197 ALA A C 1
ATOM 1459 O O . ALA A 1 197 ? -9.019 -2.655 -2.459 1.00 95.81 197 ALA A O 1
ATOM 1460 N N . SER A 1 198 ? -6.968 -1.808 -2.801 1.00 92.25 198 SER A N 1
ATOM 1461 C CA . SER A 1 198 ? -6.634 -1.700 -1.377 1.00 92.25 198 SER A CA 1
ATOM 1462 C C . SER A 1 198 ? -7.494 -0.680 -0.631 1.00 92.25 198 SER A C 1
ATOM 1464 O O . SER A 1 198 ? -7.755 -0.857 0.552 1.00 92.25 198 SER A O 1
ATOM 1466 N N . SER A 1 199 ? -7.998 0.350 -1.313 1.00 91.31 199 SER A N 1
ATOM 1467 C CA . SER A 1 199 ? -8.904 1.324 -0.700 1.00 91.31 199 SER A CA 1
ATOM 1468 C C . SER A 1 199 ? -10.300 0.748 -0.422 1.00 91.31 199 SER A C 1
ATOM 1470 O O . SER A 1 199 ? -11.036 1.308 0.385 1.00 91.31 199 SER A O 1
ATOM 1472 N N . ILE A 1 200 ? -10.657 -0.371 -1.068 1.00 90.69 200 ILE A N 1
ATOM 1473 C CA . ILE A 1 200 ? -11.918 -1.097 -0.854 1.00 90.69 200 ILE A CA 1
ATOM 1474 C C . ILE A 1 200 ? -11.735 -2.224 0.170 1.00 90.69 200 ILE A C 1
ATOM 1476 O O . ILE A 1 200 ? -12.581 -2.412 1.043 1.00 90.69 200 ILE A O 1
ATOM 1480 N N . ALA A 1 201 ? -10.655 -3.003 0.047 1.00 88.62 201 ALA A N 1
ATOM 1481 C CA . ALA A 1 201 ? -10.496 -4.266 0.771 1.00 88.62 201 ALA A CA 1
ATOM 1482 C C . ALA A 1 201 ? -9.176 -4.411 1.548 1.00 88.62 201 ALA A C 1
ATOM 1484 O O . ALA A 1 201 ? -8.829 -5.522 1.959 1.00 88.62 201 ALA A O 1
ATOM 1485 N N . ASP A 1 202 ? -8.492 -3.298 1.810 1.00 84.69 202 ASP A N 1
ATOM 1486 C CA . ASP A 1 202 ? -7.235 -3.195 2.554 1.00 84.69 202 ASP A CA 1
ATOM 1487 C C . ASP A 1 202 ? -6.048 -3.933 1.895 1.00 84.69 202 ASP A C 1
ATOM 1489 O O . ASP A 1 202 ? -6.046 -4.298 0.716 1.00 84.69 202 ASP A O 1
ATOM 1493 N N . LYS A 1 203 ? -4.991 -4.151 2.685 1.00 84.94 203 LYS A N 1
ATOM 1494 C CA . LYS A 1 203 ? -3.729 -4.802 2.301 1.00 84.94 203 LYS A CA 1
ATOM 1495 C C . LYS A 1 203 ? -3.895 -6.123 1.524 1.00 84.94 203 LYS A C 1
ATOM 1497 O O . LYS A 1 203 ? -3.137 -6.300 0.570 1.00 84.94 203 LYS A O 1
ATOM 1502 N N . PRO A 1 204 ? -4.838 -7.034 1.854 1.00 87.44 204 PRO A N 1
ATOM 1503 C CA . PRO A 1 204 ? -4.957 -8.315 1.150 1.00 87.44 204 PRO A CA 1
ATOM 1504 C C . PRO A 1 204 ? -5.251 -8.188 -0.353 1.00 87.44 204 PRO A C 1
ATOM 1506 O O . PRO A 1 204 ? -4.885 -9.074 -1.123 1.00 87.44 204 PRO A O 1
ATOM 1509 N N . ALA A 1 205 ? -5.884 -7.092 -0.785 1.00 92.62 205 ALA A N 1
ATOM 1510 C CA . ALA A 1 205 ? -6.218 -6.864 -2.190 1.00 92.62 205 ALA A CA 1
ATOM 1511 C C . ALA A 1 205 ? -5.073 -6.241 -3.006 1.00 92.62 205 ALA A C 1
ATOM 1513 O O . ALA A 1 205 ? -5.095 -6.307 -4.233 1.00 92.62 205 ALA A O 1
ATOM 1514 N N . PHE A 1 206 ? -4.063 -5.665 -2.347 1.00 93.12 206 PHE A N 1
ATOM 1515 C CA . PHE A 1 206 ? -3.010 -4.892 -3.009 1.00 93.12 206 PHE A CA 1
ATOM 1516 C C . PHE A 1 206 ? -2.183 -5.735 -3.988 1.00 93.12 206 PHE A C 1
ATOM 1518 O O . PHE A 1 206 ? -2.112 -5.427 -5.175 1.00 93.12 206 PHE A O 1
ATOM 1525 N N . ALA A 1 207 ? -1.569 -6.815 -3.496 1.00 93.50 207 ALA A N 1
ATOM 1526 C CA . ALA A 1 207 ? -0.686 -7.667 -4.290 1.00 93.50 207 ALA A CA 1
ATOM 1527 C C . ALA A 1 207 ? -1.383 -8.324 -5.501 1.00 93.50 207 ALA A C 1
ATOM 1529 O O . ALA A 1 207 ? -0.847 -8.209 -6.605 1.00 93.50 207 ALA A O 1
ATOM 1530 N N . PRO A 1 208 ? -2.562 -8.973 -5.363 1.00 94.38 208 PRO A N 1
ATOM 1531 C CA . PRO A 1 208 ? -3.228 -9.561 -6.522 1.00 94.38 208 PRO A CA 1
ATOM 1532 C C . PRO A 1 208 ? -3.659 -8.497 -7.538 1.00 94.38 208 PRO A C 1
ATOM 1534 O O . PRO A 1 208 ? -3.480 -8.708 -8.734 1.00 94.38 208 PRO A O 1
ATOM 1537 N N . ALA A 1 209 ? -4.152 -7.335 -7.096 1.00 96.56 209 ALA A N 1
ATOM 1538 C CA . ALA A 1 209 ? -4.523 -6.253 -8.008 1.00 96.56 209 ALA A CA 1
ATOM 1539 C C . ALA A 1 209 ? -3.317 -5.675 -8.758 1.00 96.56 209 ALA A C 1
ATOM 1541 O O . ALA A 1 209 ? -3.411 -5.455 -9.964 1.00 96.56 209 ALA A O 1
ATOM 1542 N N . PHE A 1 210 ? -2.180 -5.493 -8.081 1.00 96.44 210 PHE A N 1
ATOM 1543 C CA . PHE A 1 210 ? -0.937 -5.050 -8.711 1.00 96.44 210 PHE A CA 1
ATOM 1544 C C . PHE A 1 210 ? -0.512 -6.002 -9.834 1.00 96.44 210 PHE A C 1
ATOM 1546 O O . PHE A 1 210 ? -0.287 -5.572 -10.963 1.00 96.44 210 PHE A O 1
ATOM 1553 N N . LEU A 1 211 ? -0.448 -7.302 -9.536 1.00 95.31 211 LEU A N 1
ATOM 1554 C CA . LEU A 1 211 ? 0.001 -8.321 -10.485 1.00 95.31 211 LEU A CA 1
ATOM 1555 C C . LEU A 1 211 ? -0.961 -8.478 -11.664 1.00 95.31 211 LEU A C 1
ATOM 1557 O O . LEU A 1 211 ? -0.512 -8.573 -12.802 1.00 95.31 211 LEU A O 1
ATOM 1561 N N . VAL A 1 212 ? -2.273 -8.460 -11.418 1.00 94.81 212 VAL A N 1
ATOM 1562 C CA . VAL A 1 212 ? -3.274 -8.555 -12.489 1.00 94.81 212 VAL A CA 1
ATOM 1563 C C . VAL A 1 212 ? -3.264 -7.307 -13.370 1.00 94.81 212 VAL A C 1
ATOM 1565 O O . VAL A 1 212 ? -3.335 -7.429 -14.587 1.00 94.81 212 VAL A O 1
ATOM 1568 N N . CYS A 1 213 ? -3.132 -6.109 -12.797 1.00 94.31 213 CYS A N 1
ATOM 1569 C CA . CYS A 1 213 ? -3.052 -4.877 -13.586 1.00 94.31 213 CYS A CA 1
ATOM 1570 C C . CYS A 1 213 ? -1.737 -4.779 -14.371 1.00 94.31 213 CYS A C 1
ATOM 1572 O O . CYS A 1 213 ? -1.735 -4.238 -15.476 1.00 94.31 213 CYS A O 1
ATOM 1574 N N . TYR A 1 214 ? -0.638 -5.317 -13.836 1.00 94.31 214 TYR A N 1
ATOM 1575 C CA . TYR A 1 214 ? 0.610 -5.473 -14.581 1.00 94.31 214 TYR A CA 1
ATOM 1576 C C . TYR A 1 214 ? 0.438 -6.447 -15.747 1.00 94.31 214 TYR A C 1
ATOM 1578 O O . TYR A 1 214 ? 0.687 -6.071 -16.887 1.00 94.31 214 TYR A O 1
ATOM 1586 N N . LEU A 1 215 ? -0.104 -7.641 -15.485 1.00 91.38 215 LEU A N 1
ATOM 1587 C CA . LEU A 1 215 ? -0.421 -8.634 -16.511 1.00 91.38 215 LEU A CA 1
ATOM 1588 C C . LEU A 1 215 ? -1.319 -8.058 -17.611 1.00 91.38 215 LEU A C 1
ATOM 1590 O O . LEU A 1 215 ? -1.048 -8.259 -18.786 1.00 91.38 215 LEU A O 1
ATOM 1594 N N . ALA A 1 216 ? -2.350 -7.296 -17.241 1.00 90.00 216 ALA A N 1
ATOM 1595 C CA . ALA A 1 216 ? -3.283 -6.665 -18.172 1.00 90.00 216 ALA A CA 1
ATOM 1596 C C . ALA A 1 216 ? -2.612 -5.677 -19.149 1.00 90.00 216 ALA A C 1
ATOM 1598 O O . ALA A 1 216 ? -3.226 -5.274 -20.136 1.00 90.00 216 ALA A O 1
ATOM 1599 N N . ASN A 1 217 ? -1.378 -5.253 -18.864 1.00 88.69 217 ASN A N 1
ATOM 1600 C CA . ASN A 1 217 ? -0.600 -4.333 -19.689 1.00 88.69 217 ASN A CA 1
ATOM 1601 C C . ASN A 1 217 ? 0.691 -4.960 -20.231 1.00 88.69 217 ASN A C 1
ATOM 1603 O O . ASN A 1 217 ? 1.398 -4.311 -21.004 1.00 88.69 217 ASN A O 1
ATOM 1607 N N . ASP A 1 218 ? 0.980 -6.214 -19.878 1.00 87.06 218 ASP A N 1
ATOM 1608 C CA . ASP A 1 218 ? 2.115 -6.945 -20.416 1.00 87.06 218 ASP A CA 1
ATOM 1609 C C . ASP A 1 218 ? 1.757 -7.528 -21.787 1.00 87.06 218 ASP A C 1
ATOM 1611 O O . ASP A 1 218 ? 1.075 -8.547 -21.923 1.00 87.06 218 ASP A O 1
ATOM 1615 N N . LYS A 1 219 ? 2.220 -6.840 -22.831 1.00 80.75 219 LYS A N 1
ATOM 1616 C CA . LYS A 1 219 ? 1.970 -7.218 -24.227 1.00 80.75 219 LYS A CA 1
ATOM 1617 C C . LYS A 1 219 ? 2.598 -8.564 -24.589 1.00 80.75 219 LYS A C 1
ATOM 1619 O O . LYS A 1 219 ? 2.046 -9.287 -25.413 1.00 80.75 219 LYS A O 1
ATOM 1624 N N . ALA A 1 220 ? 3.742 -8.901 -23.990 1.00 77.81 220 ALA A N 1
ATOM 1625 C CA . ALA A 1 220 ? 4.453 -10.137 -24.295 1.00 77.81 220 ALA A CA 1
ATOM 1626 C C . ALA A 1 220 ? 3.686 -11.355 -23.770 1.00 77.81 220 ALA A C 1
ATOM 1628 O O . ALA A 1 220 ? 3.598 -12.372 -24.454 1.00 77.81 220 ALA A O 1
ATOM 1629 N N . LEU A 1 221 ? 3.094 -11.233 -22.581 1.00 77.62 221 LEU A N 1
ATOM 1630 C CA . LEU A 1 221 ? 2.350 -12.308 -21.942 1.00 77.62 221 LEU A CA 1
ATOM 1631 C C . LEU A 1 221 ? 0.924 -12.432 -22.487 1.00 77.62 221 LEU A C 1
ATOM 1633 O O . LEU A 1 221 ? 0.416 -13.545 -22.583 1.00 77.62 221 LEU A O 1
ATOM 1637 N N . LEU A 1 222 ? 0.291 -11.323 -22.884 1.00 76.88 222 LEU A N 1
ATOM 1638 C CA . LEU A 1 222 ? -1.048 -11.333 -23.485 1.00 76.88 222 LEU A CA 1
ATOM 1639 C C . LEU A 1 222 ? -1.051 -11.634 -24.990 1.00 76.88 222 LEU A C 1
ATOM 1641 O O . LEU A 1 222 ? -2.078 -12.053 -25.516 1.00 76.88 222 LEU A O 1
ATOM 1645 N N . GLY A 1 223 ? 0.068 -11.425 -25.689 1.00 70.12 223 GLY A N 1
ATOM 1646 C CA . GLY A 1 223 ? 0.148 -11.590 -27.143 1.00 70.12 223 GLY A CA 1
ATOM 1647 C C . GLY A 1 223 ? -0.612 -10.518 -27.936 1.00 70.12 223 GLY A C 1
ATOM 1648 O O . GLY A 1 223 ? -0.895 -10.721 -29.115 1.00 70.12 223 GLY A O 1
ATOM 1649 N N . THR A 1 224 ? -0.950 -9.385 -27.309 1.00 75.19 224 THR A N 1
ATOM 1650 C CA . THR A 1 224 ? -1.734 -8.292 -27.906 1.00 75.19 224 THR A CA 1
ATOM 1651 C C . THR A 1 224 ? -0.863 -7.085 -28.272 1.00 75.19 224 THR A C 1
ATOM 1653 O O . THR A 1 224 ? 0.199 -6.843 -27.695 1.00 75.19 224 THR A O 1
ATOM 1656 N N . GLN A 1 225 ? -1.323 -6.275 -29.233 1.00 66.38 225 GLN A N 1
ATOM 1657 C CA . GLN A 1 225 ? -0.660 -5.013 -29.614 1.00 66.38 225 GLN A CA 1
ATOM 1658 C C . GLN A 1 225 ? -0.880 -3.912 -28.557 1.00 66.38 225 GLN A C 1
ATOM 1660 O O . GLN A 1 225 ? -0.039 -3.020 -28.373 1.00 66.38 225 GLN A O 1
ATOM 1665 N N . SER A 1 226 ? -2.007 -3.995 -27.843 1.00 72.06 226 SER A N 1
ATOM 1666 C CA . SER A 1 226 ? -2.446 -3.023 -26.846 1.00 72.06 226 SER A CA 1
ATOM 1667 C C . SER A 1 226 ? -2.783 -3.691 -25.513 1.00 72.06 226 SER A C 1
ATOM 1669 O O . SER A 1 226 ? -3.360 -4.778 -25.478 1.00 72.06 226 SER A O 1
ATOM 1671 N N . GLY A 1 227 ? -2.408 -3.031 -24.417 1.00 79.81 227 GLY A N 1
ATOM 1672 C CA . GLY A 1 227 ? -2.795 -3.421 -23.062 1.00 79.81 227 GLY A CA 1
ATOM 1673 C C . GLY A 1 227 ? -4.143 -2.820 -22.658 1.00 79.81 227 GLY A C 1
ATOM 1674 O O . GLY A 1 227 ? -4.719 -1.998 -23.369 1.00 79.81 227 GLY A O 1
ATOM 1675 N N . ALA A 1 228 ? -4.627 -3.184 -21.474 1.00 83.62 228 ALA A N 1
ATOM 1676 C CA . ALA A 1 228 ? -5.886 -2.681 -20.921 1.00 83.62 228 ALA A CA 1
ATOM 1677 C C . ALA A 1 228 ? -5.845 -1.180 -20.555 1.00 83.62 228 ALA A C 1
ATOM 1679 O O . ALA A 1 228 ? -6.887 -0.533 -20.409 1.00 83.62 228 ALA A O 1
ATOM 1680 N N . GLY A 1 229 ? -4.645 -0.618 -20.386 1.00 87.75 229 GLY A N 1
ATOM 1681 C CA . GLY A 1 229 ? -4.421 0.793 -20.104 1.00 87.75 229 GLY A CA 1
ATOM 1682 C C . GLY A 1 229 ? -4.964 1.245 -18.745 1.00 87.75 229 GLY A C 1
ATOM 1683 O O . GLY A 1 229 ? -5.227 0.453 -17.835 1.00 87.75 229 GLY A O 1
ATOM 1684 N N . PHE A 1 230 ? -5.146 2.561 -18.613 1.00 89.88 230 PHE A N 1
ATOM 1685 C CA . PHE A 1 230 ? -5.671 3.197 -17.401 1.00 89.88 230 PHE A CA 1
ATOM 1686 C C . PHE A 1 230 ? -7.099 2.733 -17.075 1.00 89.88 230 PHE A C 1
ATOM 1688 O O . PHE A 1 230 ? -7.391 2.381 -15.933 1.00 89.88 230 PHE A O 1
ATOM 1695 N N . LEU A 1 231 ? -7.981 2.676 -18.082 1.00 90.12 231 LEU A N 1
ATOM 1696 C CA . LEU A 1 231 ? -9.368 2.238 -17.903 1.00 90.12 231 LEU A CA 1
ATOM 1697 C C . LEU A 1 231 ? -9.435 0.788 -17.401 1.00 90.12 231 LEU A C 1
ATOM 1699 O O . LEU A 1 231 ? -10.197 0.491 -16.482 1.00 90.12 231 LEU A O 1
ATOM 1703 N N . GLY A 1 232 ? -8.584 -0.088 -17.943 1.00 90.44 232 GLY A N 1
ATOM 1704 C CA . GLY A 1 232 ? -8.450 -1.466 -17.487 1.00 90.44 232 GLY A CA 1
ATOM 1705 C C . GLY A 1 232 ? -8.062 -1.570 -16.017 1.00 90.44 232 GLY A C 1
ATOM 1706 O O . GLY A 1 232 ? -8.688 -2.323 -15.278 1.00 90.44 232 GLY A O 1
ATOM 1707 N N . ALA A 1 233 ? -7.094 -0.775 -15.555 1.00 93.62 233 ALA A N 1
ATOM 1708 C CA . ALA A 1 233 ? -6.709 -0.774 -14.144 1.00 93.62 233 ALA A CA 1
ATOM 1709 C C . ALA A 1 233 ? -7.792 -0.226 -13.207 1.00 93.62 233 ALA A C 1
ATOM 1711 O O . ALA A 1 233 ? -7.908 -0.711 -12.084 1.00 93.62 233 ALA A O 1
ATOM 1712 N N . VAL A 1 234 ? -8.619 0.726 -13.652 1.00 94.56 234 VAL A N 1
ATOM 1713 C CA . VAL A 1 234 ? -9.782 1.171 -12.869 1.00 94.56 234 VAL A CA 1
ATOM 1714 C C . VAL A 1 234 ? -10.802 0.041 -12.735 1.00 94.56 234 VAL A C 1
ATOM 1716 O O . VAL A 1 234 ? -11.212 -0.287 -11.623 1.00 94.56 234 VAL A O 1
ATOM 1719 N N . VAL A 1 235 ? -11.181 -0.590 -13.849 1.00 94.88 235 VAL A N 1
ATOM 1720 C CA . VAL A 1 235 ? -12.174 -1.675 -13.854 1.00 94.88 235 VAL A CA 1
ATOM 1721 C C . VAL A 1 235 ? -11.677 -2.882 -13.057 1.00 94.88 235 VAL A C 1
ATOM 1723 O O . VAL A 1 235 ? -12.387 -3.362 -12.174 1.00 94.88 235 VAL A O 1
ATOM 1726 N N . LEU A 1 236 ? -10.451 -3.345 -13.315 1.00 95.12 236 LEU A N 1
ATOM 1727 C CA . LEU A 1 236 ? -9.843 -4.476 -12.610 1.00 95.12 236 LEU A CA 1
ATOM 1728 C C . LEU A 1 236 ? -9.602 -4.155 -11.133 1.00 95.12 236 LEU A C 1
ATOM 1730 O O . LEU A 1 236 ? -9.902 -4.987 -10.282 1.00 95.12 236 LEU A O 1
ATOM 1734 N N . GLY A 1 237 ? -9.124 -2.950 -10.810 1.00 95.75 237 GLY A N 1
ATOM 1735 C CA . GLY A 1 237 ? -8.909 -2.510 -9.431 1.00 95.75 237 GLY A CA 1
ATOM 1736 C C . GLY A 1 237 ? -10.202 -2.500 -8.613 1.00 95.75 237 GLY A C 1
ATOM 1737 O O . GLY A 1 237 ? -10.235 -3.040 -7.507 1.00 95.75 237 GLY A O 1
ATOM 1738 N N . LEU A 1 238 ? -11.293 -1.957 -9.168 1.00 95.75 238 LEU A N 1
ATOM 1739 C CA . LEU A 1 238 ? -12.610 -1.986 -8.524 1.00 95.75 238 LEU A CA 1
ATOM 1740 C C . LEU A 1 238 ? -13.144 -3.420 -8.402 1.00 95.75 238 LEU A C 1
ATOM 1742 O O . LEU A 1 238 ? -13.588 -3.817 -7.324 1.00 95.75 238 LEU A O 1
ATOM 1746 N N . ALA A 1 239 ? -13.077 -4.212 -9.477 1.00 95.44 239 ALA A N 1
ATOM 1747 C CA . ALA A 1 239 ? -13.582 -5.583 -9.491 1.00 95.44 239 ALA A CA 1
ATOM 1748 C C . ALA A 1 239 ? -12.862 -6.472 -8.466 1.00 95.44 239 ALA A C 1
ATOM 1750 O O . ALA A 1 239 ? -13.514 -7.167 -7.685 1.00 95.44 239 ALA A O 1
ATOM 1751 N N . ILE A 1 240 ? -11.530 -6.399 -8.415 1.00 96.19 240 ILE A N 1
ATOM 1752 C CA . ILE A 1 240 ? -10.707 -7.125 -7.444 1.00 96.19 240 ILE A CA 1
ATOM 1753 C C . ILE A 1 240 ? -10.982 -6.622 -6.025 1.00 96.19 240 ILE A C 1
ATOM 1755 O O . ILE A 1 240 ? -11.171 -7.434 -5.121 1.00 96.19 240 ILE A O 1
ATOM 1759 N N . GLY A 1 241 ? -11.061 -5.304 -5.820 1.00 93.81 241 GLY A N 1
ATOM 1760 C CA . GLY A 1 241 ? -11.375 -4.718 -4.517 1.00 93.81 241 GLY A CA 1
ATOM 1761 C C . GLY A 1 241 ? -12.698 -5.239 -3.951 1.00 93.81 241 GLY A C 1
ATOM 1762 O O . GLY A 1 241 ? -12.735 -5.762 -2.837 1.00 93.81 241 GLY A O 1
ATOM 1763 N N . TYR A 1 242 ? -13.781 -5.184 -4.732 1.00 94.00 242 TYR A N 1
ATOM 1764 C CA . TYR A 1 242 ? -15.076 -5.710 -4.295 1.00 94.00 242 TYR A CA 1
ATOM 1765 C C . TYR A 1 242 ? -15.072 -7.231 -4.140 1.00 94.00 242 TYR A C 1
ATOM 1767 O O . TYR A 1 242 ? -15.654 -7.737 -3.179 1.00 94.00 242 TYR A O 1
ATOM 1775 N N . PHE A 1 243 ? -14.395 -7.970 -5.020 1.00 94.31 243 PHE A N 1
ATOM 1776 C CA . PHE A 1 243 ? -14.264 -9.419 -4.876 1.00 94.31 243 PHE A CA 1
ATOM 1777 C C . PHE A 1 243 ? -13.606 -9.795 -3.544 1.00 94.31 243 PHE A C 1
ATOM 1779 O O . PHE A 1 243 ? -14.160 -10.596 -2.793 1.00 94.31 243 PHE A O 1
ATOM 1786 N N . VAL A 1 244 ? -12.474 -9.173 -3.204 1.00 91.94 244 VAL A N 1
ATOM 1787 C CA . VAL A 1 244 ? -11.775 -9.435 -1.939 1.00 91.94 244 VAL A CA 1
ATOM 1788 C C . VAL A 1 244 ? -12.626 -9.010 -0.741 1.00 91.94 244 VAL A C 1
ATOM 1790 O O . VAL A 1 244 ? -12.697 -9.741 0.248 1.00 91.94 244 VAL A O 1
ATOM 1793 N N . PHE A 1 245 ? -13.329 -7.877 -0.830 1.00 89.06 245 PHE A N 1
ATOM 1794 C CA . PHE A 1 245 ? -14.258 -7.429 0.211 1.00 89.06 245 PHE A CA 1
ATOM 1795 C C . PHE A 1 245 ? -15.361 -8.462 0.493 1.00 89.06 245 PHE A C 1
ATOM 1797 O O . PHE A 1 245 ? -15.680 -8.737 1.651 1.00 89.06 245 PHE A O 1
ATOM 1804 N N . TRP A 1 246 ? -15.923 -9.077 -0.552 1.00 89.62 246 TRP A N 1
ATOM 1805 C CA . TRP A 1 246 ? -16.899 -10.160 -0.414 1.00 89.62 246 TRP A CA 1
ATOM 1806 C C . TRP A 1 246 ? -16.267 -11.455 0.101 1.00 89.62 246 TRP A C 1
A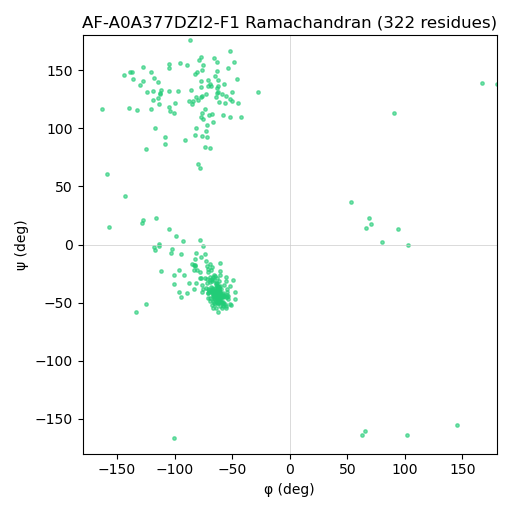TOM 1808 O O . TRP A 1 246 ? -16.830 -12.097 0.989 1.00 89.62 246 TRP A O 1
ATOM 1818 N N . PHE A 1 247 ? -15.081 -11.812 -0.388 1.00 86.25 247 PHE A N 1
ATOM 1819 C CA . PHE A 1 247 ? -14.370 -13.026 0.012 1.00 86.25 247 PHE A CA 1
ATOM 1820 C C . PHE A 1 247 ? -13.986 -13.016 1.500 1.00 86.25 247 PHE A C 1
ATOM 1822 O O . PHE A 1 247 ? -14.060 -14.045 2.170 1.00 86.25 247 PHE A O 1
ATOM 1829 N N . ARG A 1 248 ? -13.680 -11.840 2.067 1.00 80.50 248 ARG A N 1
ATOM 1830 C CA . ARG A 1 248 ? -13.433 -11.661 3.511 1.00 80.50 248 ARG A CA 1
ATOM 1831 C C . ARG A 1 248 ? -14.628 -12.041 4.396 1.00 80.50 248 ARG A C 1
ATOM 1833 O O . ARG A 1 248 ? -14.427 -12.342 5.569 1.00 80.50 248 ARG A O 1
ATOM 1840 N N . LYS A 1 249 ? -15.863 -12.050 3.876 1.00 80.44 249 LYS A N 1
ATOM 1841 C CA . LYS A 1 249 ? -17.063 -12.416 4.656 1.00 80.44 249 LYS A CA 1
ATOM 1842 C C . LYS A 1 249 ? -17.217 -13.926 4.864 1.00 80.44 249 LYS A C 1
ATOM 1844 O O . LYS A 1 249 ? -18.059 -14.343 5.662 1.00 80.44 249 LYS A O 1
ATOM 1849 N N . VAL A 1 250 ? -16.424 -14.747 4.175 1.00 80.50 250 VAL A N 1
ATOM 1850 C CA . VAL A 1 250 ? -16.437 -16.204 4.338 1.00 80.50 250 VAL A CA 1
ATOM 1851 C C . VAL A 1 250 ? -15.843 -16.558 5.704 1.00 80.50 250 VAL A C 1
ATOM 1853 O O . VAL A 1 250 ? -14.654 -16.375 5.960 1.00 80.50 250 VAL A O 1
ATOM 1856 N N . ARG A 1 251 ? -16.685 -17.054 6.618 1.00 66.56 251 ARG A N 1
ATOM 1857 C CA . ARG A 1 251 ? -16.276 -17.410 7.983 1.00 66.56 251 ARG A CA 1
ATOM 1858 C C . ARG A 1 251 ? -15.517 -18.737 7.991 1.00 66.56 251 ARG A C 1
ATOM 1860 O O . ARG A 1 251 ? -16.117 -19.800 8.101 1.00 66.56 251 ARG A O 1
ATOM 1867 N N . LEU A 1 252 ? -14.193 -18.666 7.916 1.00 66.56 252 LEU A N 1
ATOM 1868 C CA . LEU A 1 252 ? -13.311 -19.771 8.295 1.00 66.56 252 LEU A CA 1
ATOM 1869 C C . LEU A 1 252 ? -13.116 -19.765 9.820 1.00 66.56 252 LEU A C 1
ATOM 1871 O O . LEU A 1 252 ? -13.140 -18.705 10.446 1.00 66.56 252 LEU A O 1
ATOM 1875 N N . GLY A 1 253 ? -12.964 -20.942 10.435 1.00 67.25 253 GLY A N 1
ATOM 1876 C CA . GLY A 1 253 ? -12.770 -21.059 11.886 1.00 67.25 253 GLY A CA 1
ATOM 1877 C C . GLY A 1 253 ? -11.606 -20.192 12.390 1.00 67.25 253 GLY A C 1
ATOM 1878 O O . GLY A 1 253 ? -10.661 -19.937 11.647 1.00 67.25 253 GLY A O 1
ATOM 1879 N N . LYS A 1 254 ? -11.656 -19.750 13.656 1.00 62.97 254 LYS A N 1
ATOM 1880 C CA . LYS A 1 254 ? -10.712 -18.777 14.259 1.00 62.97 254 LYS A CA 1
ATOM 1881 C C . LYS A 1 254 ? -9.221 -19.095 14.024 1.00 62.97 254 LYS A C 1
ATOM 1883 O O . LYS A 1 254 ? -8.424 -18.177 13.897 1.00 62.97 254 LYS A O 1
ATOM 1888 N N . ALA A 1 255 ? -8.851 -20.373 13.903 1.00 68.88 255 ALA A N 1
ATOM 1889 C CA . ALA A 1 255 ? -7.479 -20.809 13.619 1.00 68.88 255 ALA A CA 1
ATOM 1890 C C . ALA A 1 255 ? -6.996 -20.514 12.180 1.00 68.88 255 ALA A C 1
ATOM 1892 O O . ALA A 1 255 ? -5.797 -20.418 11.942 1.00 68.88 255 ALA A O 1
ATOM 1893 N N . LEU A 1 256 ? -7.912 -20.364 11.218 1.00 68.44 256 LEU A N 1
ATOM 1894 C CA . LEU A 1 256 ? -7.612 -20.185 9.792 1.00 68.44 256 LEU A CA 1
ATOM 1895 C C . LEU A 1 256 ? -7.769 -18.733 9.313 1.00 68.44 256 LEU A C 1
ATOM 1897 O O . LEU A 1 256 ? -7.397 -18.423 8.182 1.00 68.44 256 LEU A O 1
ATOM 1901 N N . GLN A 1 257 ? -8.285 -17.822 10.144 1.00 69.00 257 GLN A N 1
ATOM 1902 C CA . GLN A 1 257 ? -8.442 -16.415 9.755 1.00 69.00 257 GLN A CA 1
ATOM 1903 C C . GLN A 1 257 ? -7.121 -15.703 9.409 1.00 69.00 257 GLN A C 1
ATOM 1905 O O . GLN A 1 257 ? -7.102 -14.972 8.418 1.00 69.00 257 GLN A O 1
ATOM 1910 N N . PRO A 1 258 ? -5.993 -15.947 10.107 1.00 69.44 258 PRO A N 1
ATOM 1911 C CA . PRO A 1 258 ? -4.709 -15.371 9.700 1.00 69.44 258 PRO A CA 1
ATOM 1912 C C . PRO A 1 258 ? -4.202 -15.905 8.349 1.00 69.44 258 PRO A C 1
ATOM 1914 O O . PRO A 1 258 ? -3.547 -15.179 7.598 1.00 69.44 258 PRO A O 1
ATOM 1917 N N . LEU A 1 259 ? -4.531 -17.159 8.012 1.00 75.12 259 LEU A N 1
ATOM 1918 C CA . LEU A 1 259 ? -4.189 -17.788 6.730 1.00 75.12 259 LEU A CA 1
ATOM 1919 C C . LEU A 1 259 ? -5.024 -17.204 5.578 1.00 75.12 259 LEU A C 1
ATOM 1921 O O . LEU A 1 259 ? -4.535 -17.072 4.454 1.00 75.12 259 LEU A O 1
ATOM 1925 N N . LEU A 1 260 ? -6.270 -16.813 5.865 1.00 72.44 260 LEU A N 1
ATOM 1926 C CA . LEU A 1 260 ? -7.185 -16.216 4.895 1.00 72.44 260 LEU A CA 1
ATOM 1927 C C . LEU A 1 260 ? -6.626 -14.910 4.311 1.00 72.44 260 LEU A C 1
ATOM 1929 O O . LEU A 1 260 ? -6.542 -14.780 3.093 1.00 72.44 260 LEU A O 1
ATOM 1933 N N . GLY A 1 261 ? -6.229 -13.963 5.167 1.00 68.81 261 GLY A N 1
ATOM 1934 C CA . GLY A 1 261 ? -5.750 -12.636 4.754 1.00 68.81 261 GLY A CA 1
ATOM 1935 C C . GLY A 1 261 ? -4.363 -12.635 4.119 1.00 68.81 261 GLY A C 1
ATOM 1936 O O . GLY A 1 261 ? -4.117 -11.894 3.170 1.00 68.81 261 GLY A O 1
ATOM 1937 N N . SER A 1 262 ? -3.464 -13.477 4.628 1.00 74.94 262 SER A N 1
ATOM 1938 C CA . SER A 1 262 ? -2.059 -13.479 4.212 1.00 74.94 262 SER A CA 1
ATOM 1939 C C . SER A 1 262 ? -1.770 -14.360 2.996 1.00 74.94 262 SER A C 1
ATOM 1941 O O . SER A 1 262 ? -0.900 -14.009 2.204 1.00 74.94 262 SER A O 1
ATOM 1943 N N . MET A 1 263 ? -2.489 -15.476 2.823 1.00 80.94 263 MET A N 1
ATOM 1944 C CA . MET A 1 263 ? -2.178 -16.470 1.788 1.00 80.94 263 MET A CA 1
ATOM 1945 C C . MET A 1 263 ? -3.363 -16.756 0.868 1.00 80.94 263 MET A C 1
ATOM 1947 O O . MET A 1 263 ? -3.220 -16.688 -0.351 1.00 80.94 263 MET A O 1
ATOM 1951 N N . LEU A 1 264 ? -4.538 -17.061 1.429 1.00 86.00 264 LEU A N 1
ATOM 1952 C CA . LEU A 1 264 ? -5.657 -17.557 0.624 1.00 86.00 264 LEU A CA 1
ATOM 1953 C C . LEU A 1 264 ? -6.265 -16.464 -0.261 1.00 86.00 264 LEU A C 1
ATOM 1955 O O . LEU A 1 264 ? -6.489 -16.701 -1.444 1.00 86.00 264 LEU A O 1
ATOM 1959 N N . ILE A 1 265 ? -6.502 -15.269 0.290 1.00 88.50 265 ILE A N 1
ATOM 1960 C CA . ILE A 1 265 ? -7.043 -14.132 -0.462 1.00 88.50 265 ILE A CA 1
ATOM 1961 C C . ILE A 1 265 ? -6.124 -13.765 -1.633 1.00 88.50 265 ILE A C 1
ATOM 1963 O O . ILE A 1 265 ? -6.619 -13.773 -2.764 1.00 88.50 265 ILE A O 1
ATOM 1967 N N . PRO A 1 266 ? -4.816 -13.493 -1.431 1.00 89.75 266 PRO A N 1
ATOM 1968 C CA . PRO A 1 266 ? -3.925 -13.178 -2.542 1.00 89.75 266 PRO A CA 1
ATOM 1969 C C . PRO A 1 266 ? -3.864 -14.296 -3.585 1.00 89.75 266 PRO A C 1
ATOM 1971 O O . PRO A 1 266 ? -3.942 -14.008 -4.775 1.00 89.75 266 PRO A O 1
ATOM 1974 N N . PHE A 1 267 ? -3.796 -15.560 -3.154 1.00 91.25 267 PHE A N 1
ATOM 1975 C CA . PHE A 1 267 ? -3.712 -16.712 -4.053 1.00 91.25 267 PHE A CA 1
ATOM 1976 C C . PHE A 1 267 ? -4.964 -16.880 -4.921 1.00 91.25 267 PHE A C 1
ATOM 1978 O O . PHE A 1 267 ? -4.864 -16.915 -6.145 1.00 91.25 267 PHE A O 1
ATOM 1985 N N . VAL A 1 268 ? -6.150 -16.955 -4.307 1.00 92.88 268 VAL A N 1
ATOM 1986 C CA . VAL A 1 268 ? -7.410 -17.191 -5.031 1.00 92.88 268 VAL A CA 1
ATOM 1987 C C . VAL A 1 268 ? -7.740 -16.009 -5.933 1.00 92.88 268 VAL A C 1
ATOM 1989 O O . VAL A 1 268 ? -8.126 -16.202 -7.082 1.00 92.88 268 VAL A O 1
ATOM 1992 N N . THR A 1 269 ? -7.549 -14.784 -5.441 1.00 93.19 269 THR A N 1
ATOM 1993 C CA . THR A 1 269 ? -7.812 -13.575 -6.229 1.00 93.19 269 THR A CA 1
ATOM 1994 C C . THR A 1 269 ? -6.899 -13.511 -7.447 1.00 93.19 269 THR A C 1
ATOM 1996 O O . THR A 1 269 ? -7.379 -13.266 -8.551 1.00 93.19 269 THR A O 1
ATOM 1999 N N . LEU A 1 270 ? -5.601 -13.781 -7.272 1.00 93.06 270 LEU A N 1
ATOM 2000 C CA . LEU A 1 270 ? -4.644 -13.803 -8.375 1.00 93.06 270 LEU A CA 1
ATOM 2001 C C . LEU A 1 270 ? -4.947 -14.926 -9.372 1.00 93.06 270 LEU A C 1
ATOM 2003 O O . LEU A 1 270 ? -4.875 -14.695 -10.573 1.00 93.06 270 LEU A O 1
ATOM 2007 N N . LEU A 1 271 ? -5.315 -16.118 -8.898 1.00 93.50 271 LEU A N 1
ATOM 2008 C CA . LEU A 1 271 ? -5.667 -17.237 -9.768 1.00 93.50 271 LEU A CA 1
ATOM 2009 C C . LEU A 1 271 ? -6.911 -16.916 -10.602 1.00 93.50 271 LEU A C 1
ATOM 2011 O O . LEU A 1 271 ? -6.882 -17.057 -11.819 1.00 93.50 271 LEU A O 1
ATOM 2015 N N . VAL A 1 272 ? -7.984 -16.437 -9.971 1.00 94.06 272 VAL A N 1
ATOM 2016 C CA . VAL A 1 272 ? -9.246 -16.136 -10.660 1.00 94.06 272 VAL A CA 1
ATOM 2017 C C . VAL A 1 272 ? -9.072 -14.970 -11.628 1.00 94.06 272 VAL A C 1
ATOM 2019 O O . VAL A 1 272 ? -9.360 -15.112 -12.813 1.00 94.06 272 VAL A O 1
ATOM 2022 N N . PHE A 1 273 ? -8.578 -13.824 -11.153 1.00 94.50 273 PHE A N 1
ATOM 2023 C CA . PHE A 1 273 ? -8.483 -12.628 -11.988 1.00 94.50 273 PHE A CA 1
ATOM 2024 C C . PHE A 1 273 ? -7.300 -12.659 -12.950 1.00 94.50 273 PHE A C 1
ATOM 2026 O O . PHE A 1 273 ? -7.407 -12.079 -14.023 1.00 94.50 273 PHE A O 1
ATOM 2033 N N . GLY A 1 274 ? -6.203 -13.342 -12.626 1.00 91.31 274 GLY A N 1
ATOM 2034 C CA . GLY A 1 274 ? -5.076 -13.520 -13.542 1.00 91.31 274 GLY A CA 1
ATOM 2035 C C . GLY A 1 274 ? -5.464 -14.381 -14.740 1.00 91.31 274 GLY A C 1
ATOM 2036 O O . GLY A 1 274 ? -5.272 -13.966 -15.881 1.00 91.31 274 GLY A O 1
ATOM 2037 N N . VAL A 1 275 ? -6.103 -15.530 -14.490 1.00 90.62 275 VAL A N 1
ATOM 2038 C CA . VAL A 1 275 ? -6.613 -16.407 -15.554 1.00 90.62 275 VAL A CA 1
ATOM 2039 C C . VAL A 1 275 ? -7.710 -15.707 -16.356 1.00 90.62 275 VAL A C 1
ATOM 2041 O O . VAL A 1 275 ? -7.672 -15.713 -17.583 1.00 90.62 275 VAL A O 1
ATOM 2044 N N . LEU A 1 276 ? -8.661 -15.048 -15.687 1.00 90.44 276 LEU A N 1
ATOM 2045 C CA . LEU A 1 276 ? -9.736 -14.326 -16.366 1.00 90.44 276 LEU A CA 1
ATOM 2046 C C . LEU A 1 276 ? -9.198 -13.179 -17.231 1.00 90.44 276 LEU A C 1
ATOM 2048 O O . LEU A 1 276 ? -9.603 -13.049 -18.379 1.00 90.44 276 LEU A O 1
ATOM 2052 N N . THR A 1 277 ? -8.250 -12.389 -16.725 1.00 88.00 277 THR A N 1
ATOM 2053 C CA . THR A 1 277 ? -7.612 -11.307 -17.494 1.00 88.00 277 THR A CA 1
ATOM 2054 C C . THR A 1 277 ? -6.870 -11.859 -18.705 1.00 88.00 277 THR A C 1
ATOM 2056 O O . THR A 1 277 ? -7.017 -11.314 -19.796 1.00 88.00 277 THR A O 1
ATOM 2059 N N . TYR A 1 278 ? -6.146 -12.972 -18.547 1.00 85.38 278 TYR A N 1
ATOM 2060 C CA . TYR A 1 278 ? -5.484 -13.634 -19.667 1.00 85.38 278 TYR A CA 1
ATOM 2061 C C . TYR A 1 278 ? -6.486 -14.021 -20.759 1.00 85.38 278 TYR A C 1
ATOM 2063 O O . TYR A 1 278 ? -6.287 -13.645 -21.906 1.00 85.38 278 TYR A O 1
ATOM 2071 N N . TYR A 1 279 ? -7.592 -14.693 -20.419 1.00 84.25 279 TYR A N 1
ATOM 2072 C CA . TYR A 1 279 ? -8.570 -15.166 -21.410 1.00 84.25 279 TYR A CA 1
ATOM 2073 C C . TYR A 1 279 ? -9.526 -14.097 -21.951 1.00 84.25 279 TYR A C 1
ATOM 2075 O O . TYR A 1 279 ? -10.073 -14.278 -23.035 1.00 84.25 279 TYR A O 1
ATOM 2083 N N . VAL A 1 280 ? -9.762 -13.007 -21.224 1.00 83.25 280 VAL A N 1
ATOM 2084 C CA . VAL A 1 280 ? -10.625 -11.914 -21.699 1.00 83.25 280 VAL A CA 1
ATOM 2085 C C . VAL A 1 280 ? -9.844 -10.957 -22.598 1.00 83.25 280 VAL A C 1
ATOM 2087 O O . VAL A 1 280 ? -10.388 -10.484 -23.591 1.00 83.25 280 VAL A O 1
ATOM 2090 N N . ILE A 1 281 ? -8.579 -10.678 -22.267 1.00 77.12 281 ILE A N 1
ATOM 2091 C CA . ILE A 1 281 ? -7.770 -9.677 -22.974 1.00 77.12 281 ILE A CA 1
ATOM 2092 C C . ILE A 1 281 ? -6.878 -10.319 -24.045 1.00 77.12 281 ILE A C 1
ATOM 2094 O O . ILE A 1 281 ? -6.788 -9.786 -25.144 1.00 77.12 281 ILE A O 1
ATOM 2098 N N . GLY A 1 282 ? -6.258 -11.471 -23.771 1.00 66.94 282 GLY A N 1
ATOM 2099 C CA . GLY A 1 282 ? -5.292 -12.113 -24.675 1.00 66.94 282 GLY A CA 1
ATOM 2100 C C . GLY A 1 282 ? -5.883 -12.656 -25.991 1.00 66.94 282 GLY A C 1
ATOM 2101 O O . GLY A 1 282 ? -5.401 -12.306 -27.065 1.00 66.94 282 GLY A O 1
ATOM 2102 N N . PRO A 1 283 ? -6.950 -13.482 -25.973 1.00 58.25 283 PRO A N 1
ATOM 2103 C CA . PRO A 1 283 ? -7.501 -14.105 -27.178 1.00 58.25 283 PRO A CA 1
ATOM 2104 C C . PRO A 1 283 ? -8.266 -13.158 -28.109 1.00 58.25 283 PRO A C 1
ATOM 2106 O O . PRO A 1 283 ? -8.549 -13.535 -29.243 1.00 58.25 283 PRO A O 1
ATOM 2109 N N . GLY A 1 284 ? -8.622 -11.953 -27.652 1.00 52.06 284 GLY A N 1
ATOM 2110 C CA . GLY A 1 284 ? -9.407 -10.998 -28.441 1.00 52.06 284 GLY A CA 1
ATOM 2111 C C . GLY A 1 284 ? -8.655 -10.400 -29.634 1.00 52.06 284 GLY A C 1
ATOM 2112 O O . GLY A 1 284 ? -9.295 -9.882 -30.546 1.00 52.06 284 GLY A O 1
ATOM 2113 N N . ASP A 1 285 ? -7.322 -10.505 -29.649 1.00 50.00 285 ASP A N 1
ATOM 2114 C CA . ASP A 1 285 ? -6.453 -9.859 -30.643 1.00 50.00 285 ASP A CA 1
ATOM 2115 C C . ASP A 1 285 ? -5.478 -10.848 -31.319 1.00 50.00 285 ASP A C 1
ATOM 2117 O O . ASP A 1 285 ? -4.458 -10.460 -31.895 1.00 50.00 285 ASP A O 1
ATOM 2121 N N . VAL A 1 286 ? -5.789 -12.152 -31.285 1.00 46.25 286 VAL A N 1
ATOM 2122 C CA . VAL A 1 286 ? -5.004 -13.190 -31.973 1.00 46.25 286 VAL A CA 1
ATOM 2123 C C . VAL A 1 286 ? -5.269 -13.112 -33.477 1.00 46.25 286 VAL A C 1
ATOM 2125 O O . VAL A 1 286 ? -6.069 -13.858 -34.041 1.00 46.25 286 VAL A O 1
ATOM 2128 N N . ARG A 1 287 ? -4.548 -12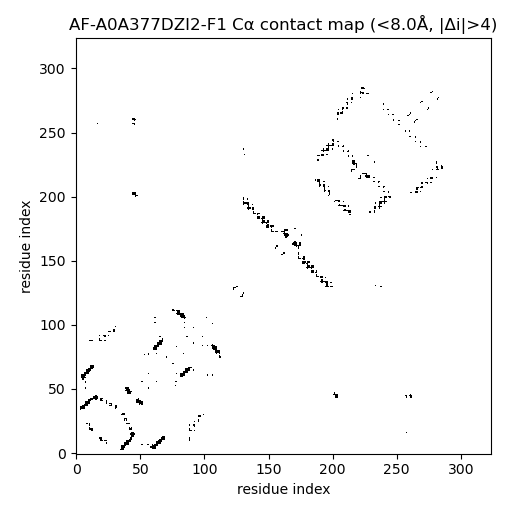.228 -34.173 1.00 41.94 287 ARG A N 1
ATOM 2129 C CA . ARG A 1 287 ? -4.175 -12.521 -35.562 1.00 41.94 287 ARG A CA 1
ATOM 2130 C C . ARG A 1 287 ? -3.030 -13.536 -35.516 1.00 41.94 287 ARG A C 1
ATOM 2132 O O . ARG A 1 287 ? -2.050 -13.290 -34.813 1.00 41.94 287 ARG A O 1
ATOM 2139 N N . PRO A 1 288 ? -3.127 -14.673 -36.225 1.00 43.44 288 PRO A N 1
ATOM 2140 C CA . PRO A 1 288 ? -2.136 -15.734 -36.128 1.00 43.44 288 PRO A CA 1
ATOM 2141 C C . PRO A 1 288 ? -0.752 -15.205 -36.513 1.00 43.44 288 PRO A C 1
ATOM 2143 O O . PRO A 1 288 ? -0.580 -14.565 -37.554 1.00 43.44 288 PRO A O 1
ATOM 2146 N N . HIS A 1 289 ? 0.227 -15.467 -35.645 1.00 47.00 289 HIS A N 1
ATOM 2147 C CA . HIS A 1 289 ? 1.633 -15.156 -35.862 1.00 47.00 289 HIS A CA 1
ATOM 2148 C C . HIS A 1 289 ? 2.114 -15.716 -37.204 1.00 47.00 289 HIS A C 1
ATOM 2150 O O . HIS A 1 289 ? 2.269 -16.920 -37.387 1.00 47.00 289 HIS A O 1
ATOM 2156 N N . GLY A 1 290 ? 2.377 -14.800 -38.133 1.00 37.56 290 GLY A N 1
ATOM 2157 C CA . GLY A 1 290 ? 2.910 -15.076 -39.460 1.00 37.56 290 GLY A CA 1
ATOM 2158 C C . GLY A 1 290 ? 3.896 -14.004 -39.909 1.00 37.56 290 GLY A C 1
ATOM 2159 O O . GLY A 1 290 ? 3.817 -13.549 -41.048 1.00 37.56 290 GLY A O 1
ATOM 2160 N N . ARG A 1 291 ? 4.770 -13.545 -39.004 1.00 32.94 291 ARG A N 1
ATOM 2161 C CA . ARG A 1 291 ? 6.096 -12.968 -39.290 1.00 32.94 291 ARG A CA 1
ATOM 2162 C C . ARG A 1 291 ? 6.771 -12.565 -37.979 1.00 32.94 291 ARG A C 1
ATOM 2164 O O . ARG A 1 291 ? 6.114 -12.058 -37.078 1.00 32.94 291 ARG A O 1
ATOM 2171 N N . ALA A 1 292 ? 8.065 -12.857 -37.895 1.00 35.56 292 ALA A N 1
ATOM 2172 C CA . ALA A 1 292 ? 8.937 -12.563 -36.767 1.00 35.56 292 ALA A CA 1
ATOM 2173 C C . ALA A 1 292 ? 8.762 -11.127 -36.245 1.00 35.56 292 ALA A C 1
ATOM 2175 O O . ALA A 1 292 ? 8.568 -10.197 -37.030 1.00 35.56 292 ALA A O 1
ATOM 2176 N N . ALA A 1 293 ? 8.845 -10.976 -34.923 1.00 34.91 293 ALA A N 1
ATOM 2177 C CA . ALA A 1 293 ? 8.825 -9.696 -34.231 1.00 34.91 293 ALA A CA 1
ATOM 2178 C C . ALA A 1 293 ? 9.840 -8.711 -34.842 1.00 34.91 293 ALA A C 1
ATOM 2180 O O . ALA A 1 293 ? 11.034 -9.023 -34.871 1.00 34.91 293 ALA A O 1
ATOM 2181 N N . PRO A 1 294 ? 9.418 -7.516 -35.288 1.00 34.47 294 PRO A N 1
ATOM 2182 C CA . PRO A 1 294 ? 10.320 -6.385 -35.358 1.00 34.47 294 PRO A CA 1
ATOM 2183 C C . PRO A 1 294 ? 10.504 -5.829 -33.938 1.00 34.47 294 PRO A C 1
ATOM 2185 O O . PRO A 1 294 ? 9.567 -5.789 -33.140 1.00 34.47 294 PRO A O 1
ATOM 2188 N N . LEU A 1 295 ? 11.736 -5.431 -33.633 1.00 37.31 295 LEU A N 1
ATOM 2189 C CA . LEU A 1 295 ? 12.150 -4.717 -32.421 1.00 37.31 295 LEU A CA 1
ATOM 2190 C C . LEU A 1 295 ? 11.236 -3.507 -32.120 1.00 37.31 295 LEU A C 1
ATOM 2192 O O . LEU A 1 295 ? 10.607 -2.985 -33.042 1.00 37.31 295 LEU A O 1
ATOM 2196 N N . PRO A 1 296 ? 11.158 -3.034 -30.859 1.00 38.62 296 PRO A N 1
ATOM 2197 C CA . PRO A 1 296 ? 10.218 -1.985 -30.478 1.00 38.62 296 PRO A CA 1
ATOM 2198 C C . PRO A 1 296 ? 10.577 -0.658 -31.158 1.00 38.62 296 PRO A C 1
ATOM 2200 O O . PRO A 1 296 ? 11.522 0.024 -30.767 1.00 38.62 296 PRO A O 1
ATOM 2203 N N . GLU A 1 297 ? 9.798 -0.271 -32.168 1.00 32.56 297 GLU A N 1
ATOM 2204 C CA . GLU A 1 297 ? 9.780 1.101 -32.671 1.00 32.56 297 GLU A CA 1
ATOM 2205 C C . GLU A 1 297 ? 9.057 1.986 -31.654 1.00 32.56 297 GLU A C 1
ATOM 2207 O O . GLU A 1 297 ? 7.831 2.062 -31.575 1.00 32.56 297 GLU A O 1
ATOM 2212 N N . TYR A 1 298 ? 9.863 2.650 -30.836 1.00 38.16 298 TYR A N 1
ATOM 2213 C CA . TYR A 1 298 ? 9.446 3.635 -29.853 1.00 38.16 298 TYR A CA 1
ATOM 2214 C C . TYR A 1 298 ? 9.141 4.976 -30.541 1.00 38.16 298 TYR A C 1
ATOM 2216 O O . TYR A 1 298 ? 9.885 5.933 -30.388 1.00 38.16 298 TYR A O 1
ATOM 2224 N N . HIS A 1 299 ? 8.104 5.053 -31.382 1.00 36.59 299 HIS A N 1
ATOM 2225 C CA . HIS A 1 299 ? 7.743 6.309 -32.059 1.00 36.59 299 HIS A CA 1
ATOM 2226 C C . HIS A 1 299 ? 6.282 6.332 -32.553 1.00 36.59 299 HIS A C 1
ATOM 2228 O O . HIS A 1 299 ? 6.030 6.484 -33.743 1.00 36.59 299 HIS A O 1
ATOM 2234 N N . SER A 1 300 ? 5.277 6.209 -31.673 1.00 33.06 300 SER A N 1
ATOM 2235 C CA . SER A 1 300 ? 3.890 6.498 -32.112 1.00 33.06 300 SER A CA 1
ATOM 2236 C C . SER A 1 300 ? 2.844 6.879 -31.055 1.00 33.06 300 SER A C 1
ATOM 2238 O O . SER A 1 300 ? 1.670 6.937 -31.399 1.00 33.06 300 SER A O 1
ATOM 2240 N N . SER A 1 301 ? 3.198 7.246 -29.818 1.00 33.19 301 SER A N 1
ATOM 2241 C CA . SER A 1 301 ? 2.187 7.720 -28.839 1.00 33.19 301 SER A CA 1
ATOM 2242 C C . SER A 1 301 ? 2.169 9.235 -28.594 1.00 33.19 301 SER A C 1
ATOM 2244 O O . SER A 1 301 ? 1.511 9.694 -27.667 1.00 33.19 301 SER A O 1
ATOM 2246 N N . ILE A 1 302 ? 2.840 10.036 -29.434 1.00 36.19 302 ILE A N 1
ATOM 2247 C CA . ILE A 1 302 ? 2.789 11.515 -29.356 1.00 36.19 302 ILE A CA 1
ATOM 2248 C C . ILE A 1 302 ? 1.745 12.116 -30.322 1.00 36.19 302 ILE A C 1
ATOM 2250 O O . ILE A 1 302 ? 1.221 13.202 -30.072 1.00 36.19 302 ILE A O 1
ATOM 2254 N N . ASN A 1 303 ? 1.351 11.401 -31.382 1.00 34.78 303 ASN A N 1
ATOM 2255 C CA . ASN A 1 303 ? 0.445 11.959 -32.396 1.00 34.78 303 ASN A CA 1
ATOM 2256 C C . ASN A 1 303 ? -1.051 11.891 -32.042 1.00 34.78 303 ASN A C 1
ATOM 2258 O O . ASN A 1 303 ? -1.824 12.660 -32.607 1.00 34.78 303 ASN A O 1
ATOM 2262 N N . GLU A 1 304 ? -1.474 11.068 -31.079 1.00 37.44 304 GLU A N 1
ATOM 2263 C CA . GLU A 1 304 ? -2.890 11.027 -30.660 1.00 37.44 304 GLU A CA 1
ATOM 2264 C C . GLU A 1 304 ? -3.265 12.122 -29.651 1.00 37.44 304 GLU A C 1
ATOM 2266 O O . GLU A 1 304 ? -4.434 12.482 -29.542 1.00 37.44 304 GLU A O 1
ATOM 2271 N N . VAL A 1 305 ? -2.289 12.736 -28.973 1.00 36.81 305 VAL A N 1
ATOM 2272 C CA . VAL A 1 305 ? -2.548 13.843 -28.031 1.00 36.81 305 VAL A CA 1
ATOM 2273 C C . VAL A 1 305 ? -2.457 15.214 -28.720 1.00 36.81 305 VAL A C 1
ATOM 2275 O O . VAL A 1 305 ? -3.155 16.148 -28.329 1.00 36.81 305 VAL A O 1
ATOM 2278 N N . CYS A 1 306 ? -1.692 15.335 -29.812 1.00 31.88 306 CYS A N 1
ATOM 2279 C CA . CYS A 1 306 ? -1.541 16.597 -30.552 1.00 31.88 306 CYS A CA 1
ATOM 2280 C C . CYS A 1 306 ? -2.687 16.890 -31.547 1.00 31.88 306 CYS A C 1
ATOM 2282 O O . CYS A 1 306 ? -2.891 18.040 -31.934 1.00 31.88 306 CYS A O 1
ATOM 2284 N N . GLY A 1 307 ? -3.480 15.880 -31.929 1.00 33.62 307 GLY A N 1
ATOM 2285 C CA . GLY A 1 307 ? -4.597 16.030 -32.874 1.00 33.62 307 GLY A CA 1
ATOM 2286 C C . GLY A 1 307 ? -5.841 16.741 -32.323 1.00 33.62 307 GLY A C 1
ATOM 2287 O O . GLY A 1 307 ? -6.742 17.062 -33.093 1.00 33.62 307 GLY A O 1
ATOM 2288 N N . SER A 1 308 ? -5.905 17.014 -31.014 1.00 34.72 308 SER A N 1
ATOM 2289 C CA . SER A 1 308 ? -7.088 17.621 -30.375 1.00 34.72 308 SER A CA 1
ATOM 2290 C C . SER A 1 308 ? -6.965 19.121 -30.062 1.00 34.72 308 SER A C 1
ATOM 2292 O O . SER A 1 308 ? -7.946 19.723 -29.632 1.00 34.72 308 SER A O 1
ATOM 2294 N N . VAL A 1 309 ? -5.803 19.752 -30.306 1.00 40.75 309 VAL A N 1
ATOM 2295 C CA . VAL A 1 309 ? -5.549 21.162 -29.918 1.00 40.75 309 VAL A CA 1
ATOM 2296 C C . VAL A 1 309 ? -5.286 22.112 -31.098 1.00 40.75 309 VAL A C 1
ATOM 2298 O O . VAL A 1 309 ? -5.263 23.323 -30.905 1.00 40.75 309 VAL A O 1
ATOM 2301 N N . SER A 1 310 ? -5.200 21.637 -32.344 1.00 36.53 310 SER A N 1
ATOM 2302 C CA . SER A 1 310 ? -5.104 22.537 -33.506 1.00 36.53 310 SER A CA 1
ATOM 2303 C C . SER A 1 310 ? -6.197 22.263 -34.531 1.00 36.53 310 SER A C 1
ATOM 2305 O O . SER A 1 310 ? -6.011 21.578 -35.533 1.00 36.53 310 SER A O 1
ATOM 2307 N N . GLY A 1 311 ? -7.379 22.817 -34.271 1.00 30.98 311 GLY A N 1
ATOM 2308 C CA . GLY A 1 311 ? -8.400 22.979 -35.292 1.00 30.98 311 GLY A CA 1
ATOM 2309 C C . GLY A 1 311 ? -8.133 24.234 -36.114 1.00 30.98 311 GLY A C 1
ATOM 2310 O O . GLY A 1 311 ? -8.596 25.295 -35.704 1.00 30.98 311 GLY A O 1
ATOM 2311 N N . ARG A 1 312 ? -7.446 24.112 -37.263 1.00 31.61 312 ARG A N 1
ATOM 2312 C CA . ARG A 1 312 ? -7.834 24.720 -38.558 1.00 31.61 312 ARG A CA 1
ATOM 2313 C C . ARG A 1 312 ? -6.740 24.707 -39.638 1.00 31.61 312 ARG A C 1
ATOM 2315 O O . ARG A 1 312 ? -5.622 25.149 -39.410 1.00 31.61 312 ARG A O 1
ATOM 2322 N N . CYS A 1 313 ? -7.234 24.398 -40.838 1.00 28.31 313 CYS A N 1
ATOM 2323 C CA . CYS A 1 313 ? -6.899 24.946 -42.156 1.00 28.31 313 CYS A CA 1
ATOM 2324 C C . CYS A 1 313 ? -5.785 24.297 -42.992 1.00 28.31 313 CYS A C 1
ATOM 2326 O O . CYS A 1 313 ? -4.595 24.418 -42.724 1.00 28.31 313 CYS A O 1
ATOM 2328 N N . ASP A 1 314 ? -6.261 23.714 -44.097 1.00 33.25 314 ASP A N 1
ATOM 2329 C CA . ASP A 1 314 ? -5.614 23.571 -45.397 1.00 33.25 314 ASP A CA 1
ATOM 2330 C C . ASP A 1 314 ? -4.594 24.668 -45.731 1.00 33.25 314 ASP A C 1
ATOM 2332 O O . ASP A 1 314 ? -4.918 25.856 -45.734 1.00 33.25 314 ASP A O 1
ATOM 2336 N N . ALA A 1 315 ? -3.412 24.241 -46.172 1.00 30.33 315 ALA A N 1
ATOM 2337 C CA . ALA A 1 315 ? -2.707 24.839 -47.302 1.00 30.33 315 ALA A CA 1
ATOM 2338 C C . ALA A 1 315 ? -1.638 23.853 -47.784 1.00 30.33 315 ALA A C 1
ATOM 2340 O O . ALA A 1 315 ? -0.711 23.500 -47.056 1.00 30.33 315 ALA A O 1
ATOM 2341 N N . GLY A 1 316 ? -1.787 23.382 -49.021 1.00 35.59 316 GLY A N 1
ATOM 2342 C CA . GLY A 1 316 ? -0.832 22.484 -49.648 1.00 35.59 316 GLY A CA 1
ATOM 2343 C C . GLY A 1 316 ? 0.548 23.118 -49.806 1.00 35.59 316 GLY A C 1
ATOM 2344 O O . GLY A 1 316 ? 0.676 24.274 -50.203 1.00 35.59 316 GLY A O 1
ATOM 2345 N N . VAL A 1 317 ? 1.588 22.314 -49.596 1.00 32.34 317 VAL A N 1
ATOM 2346 C CA . VAL A 1 317 ? 2.930 22.596 -50.107 1.00 32.34 317 VAL A CA 1
ATOM 2347 C C . VAL A 1 317 ? 3.458 21.328 -50.766 1.00 32.34 317 VAL A C 1
ATOM 2349 O O . VAL A 1 317 ? 3.608 20.277 -50.147 1.00 32.34 317 VAL A O 1
ATOM 2352 N N . ARG A 1 318 ? 3.669 21.443 -52.080 1.00 31.19 318 ARG A N 1
ATOM 2353 C CA . ARG A 1 318 ? 4.227 20.424 -52.969 1.00 31.19 318 ARG A CA 1
ATOM 2354 C C . ARG A 1 318 ? 5.659 20.092 -52.542 1.00 31.19 318 ARG A C 1
ATOM 2356 O O . ARG A 1 318 ? 6.485 20.995 -52.446 1.00 31.19 318 ARG A O 1
ATOM 2363 N N . TYR A 1 319 ? 5.981 18.808 -52.408 1.00 34.66 319 TYR A N 1
ATOM 2364 C CA . TYR A 1 319 ? 7.371 18.352 -52.406 1.00 34.66 319 TYR A CA 1
ATOM 2365 C C . TYR A 1 319 ? 7.910 18.375 -53.842 1.00 34.66 319 TYR A C 1
ATOM 2367 O O . TYR A 1 319 ? 7.518 17.565 -54.683 1.00 34.66 319 TYR A O 1
ATOM 2375 N N . GLY A 1 320 ? 8.790 19.331 -54.134 1.00 29.34 320 GLY A N 1
ATOM 2376 C CA . GLY A 1 320 ? 9.599 19.337 -55.348 1.00 29.34 320 GLY A CA 1
ATOM 2377 C C . GLY A 1 320 ? 10.789 18.390 -55.202 1.00 29.34 320 GLY A C 1
ATOM 2378 O O . GLY A 1 320 ? 11.586 18.535 -54.279 1.00 29.34 320 GLY A O 1
ATOM 2379 N N . ARG A 1 321 ? 10.926 17.437 -56.133 1.00 37.06 321 ARG A N 1
ATOM 2380 C CA . ARG A 1 321 ? 12.228 16.830 -56.457 1.00 37.06 321 ARG A CA 1
ATOM 2381 C C . ARG A 1 321 ? 13.158 17.910 -57.022 1.00 37.06 321 ARG A C 1
ATOM 2383 O O . ARG A 1 321 ? 12.679 18.817 -57.705 1.00 37.06 321 ARG A O 1
ATOM 2390 N N . PRO A 1 322 ? 14.473 17.693 -56.927 1.00 39.16 322 PRO A N 1
ATOM 2391 C CA . PRO A 1 322 ? 15.225 17.667 -58.174 1.00 39.16 322 PRO A CA 1
ATOM 2392 C C . PRO A 1 322 ? 16.127 16.435 -58.292 1.00 39.16 322 PRO A C 1
ATOM 2394 O O . PRO A 1 322 ? 16.803 16.029 -57.353 1.00 39.16 322 PRO A O 1
ATOM 2397 N N . HIS A 1 323 ? 16.114 15.867 -59.498 1.00 38.00 323 HIS A N 1
ATOM 2398 C CA . HIS A 1 323 ? 17.246 15.151 -60.070 1.00 38.00 323 HIS A CA 1
ATOM 2399 C C . HIS A 1 323 ? 18.331 16.170 -60.435 1.00 38.00 323 HIS A C 1
ATOM 2401 O O . HIS A 1 323 ? 18.004 17.179 -61.061 1.00 38.00 323 HIS A O 1
ATOM 2407 N N . GLN A 1 324 ? 19.587 15.865 -60.122 1.00 40.22 324 GLN A N 1
ATOM 2408 C CA . GLN A 1 324 ? 20.634 15.527 -61.095 1.00 40.22 324 GLN A CA 1
ATOM 2409 C C . GLN A 1 324 ? 21.767 14.811 -60.363 1.00 40.22 324 GLN A C 1
ATOM 2411 O O . GLN A 1 324 ? 22.087 15.239 -59.233 1.00 40.22 324 GLN A O 1
#

Organism: Escherichia coli (NCBI:txid562)

Sequence (324 aa):
MESSLRIVAITNCPAGIAHTYMVAEALEQKARSLGHTIKVETQGSSGVENRLSSEEIAAADYVILATGRGLSGDDRARFAGKKVYEIAISQALKNIDQIFSELPTNSQLFAADSGVKLGKQEVQSGSVMSHLMAGVSAALPFVIGGGILVALANMLVQFGLPYTDMSKGAPSFTWVVESIGYLGFTFMIPIMGAYIASSIADKPAFAPAFLVCYLANDKALLGTQSGAGFLGAVVLGLAIGYFVFWFRKVRLGKALQPLLGSMLIPFVTLLVFGVLTYYVIGPGDVRPHGRAAPLPEYHSSINEVCGSVSGRCDAGVRYGRPHQ

Nearest PDB structures (foldseek):
  5dle-assembly1_D  TM=9.575E-01  e=3.554E-09  Borreliella burgdorferi B31
  2r48-assembly1_A  TM=9.448E-01  e=2.543E-08  Bacillus subtilis subsp. subtilis str. 168
  2m1z-assembly1_A  TM=9.085E-01  e=3.653E-08  Listeria monocytogenes EGD-e
  2kyr-assembly1_A  TM=9.037E-01  e=5.529E-08  Escherichia coli K-12
  4tn5-assembly1_B  TM=8.875E-01  e=2.551E-06  Escherichia coli K-12

pLDDT: mean 79.53, std 20.45, range [28.31, 97.5]

Radius of gyration: 26.59 Å; Cα contacts (8 Å, |Δi|>4): 481; chains: 1; bounding box: 47×46×102 Å

Secondary structure (DSSP, 8-state):
-----EEEEEEE-SS-SSHHHHHHHHHHHHHHHTT-EEEEEEEETTEEESPPPHHHHHH-SEEEEEESSPPPHHHHHHTTTSEEEEEEHHHHTT-HHHHHHHHHHH-EE-------------PPTTSHHHHHHHHHHHHHHHHHHHHHHHHHHHHHHHTT-----TTTSSPPHHHHHHHHHHHHHHHHHHHHHHHHHHHHH-HHHHHHHHHHHHHTT-HHHHT-SS--HHHHHHHHHHHHHHHHHHHTTS---TTTHHHIIIIIHHHHHHHHHHHHHHHHHSGGG-----S-PPP-----SSHHHHTTS---------------

Foldseek 3Di:
DPDAFQEEEEFEDPQQDPLQVLLQVLLCVVSVVVNHHYFYWGQGLQGIDSDDDLVSLVRGQEYEYAYQDDDDLVVLVSNQQHFYDYDHSVCSNVCSVVSVVCSVPRTDGRHNDDDPDDDDDPDPQPDLVVLLVQLQVQLVVLLVQLVVLLVVLVVVVVVPFDQDDPVRDDGGPSPVSNVSSVVSVLQSLLSSLLRSLCSQRNPLLNQLLSVLSSLQQPCVLLVAPGGPPNVNSSVSSNVSSVVNVVQSPPDDPPVCSSVCSNPVSSVVSNVVSVVVSSVVRRVVHDPDDDDDDDDDPPDDPPVVVVVPPDDDDDDDDDDDDDDD

Mean predicted aligned error: 14.89 Å